Protein AF-A0A7X7Y4V0-F1 (afdb_monomer)

pLDDT: mean 85.27, std 11.59, range [44.06, 98.0]

Structure (mmCIF, N/CA/C/O backbone):
data_AF-A0A7X7Y4V0-F1
#
_entry.id   AF-A0A7X7Y4V0-F1
#
loop_
_atom_site.group_PDB
_atom_site.id
_atom_site.type_symbol
_atom_site.label_atom_id
_atom_site.label_alt_id
_atom_site.label_comp_id
_atom_site.label_asym_id
_atom_site.label_entity_id
_atom_site.label_seq_id
_atom_site.pdbx_PDB_ins_code
_atom_site.Cartn_x
_atom_site.Cartn_y
_atom_site.Cartn_z
_atom_site.occupancy
_atom_site.B_iso_or_equiv
_atom_site.auth_seq_id
_atom_site.auth_comp_id
_atom_site.auth_asym_id
_atom_site.auth_atom_id
_atom_site.pdbx_PDB_model_num
ATOM 1 N N . ARG A 1 1 ? -29.455 -9.558 28.728 1.00 78.88 1 ARG A N 1
ATOM 2 C CA . ARG A 1 1 ? -29.149 -10.462 27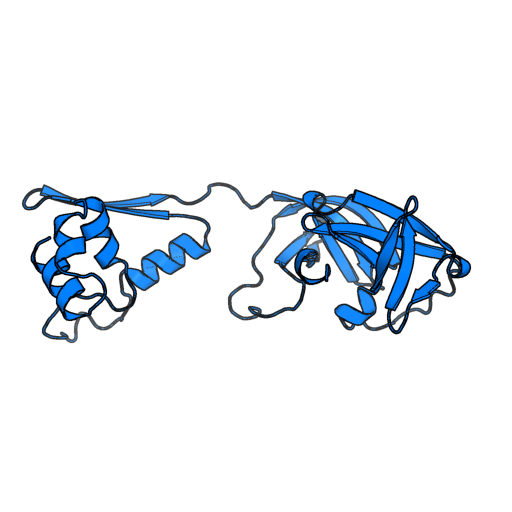.590 1.00 78.88 1 ARG A CA 1
ATOM 3 C C . ARG A 1 1 ? -30.398 -10.874 26.821 1.00 78.88 1 ARG A C 1
ATOM 5 O O . ARG A 1 1 ? -30.446 -10.611 25.631 1.00 78.88 1 ARG A O 1
ATOM 12 N N . GLU A 1 2 ? -31.443 -11.384 27.476 1.00 82.81 2 GLU A N 1
ATOM 13 C CA . GLU A 1 2 ? -32.705 -11.760 26.801 1.00 82.81 2 GLU A CA 1
ATOM 14 C C . GLU A 1 2 ? -33.318 -10.644 25.939 1.00 82.81 2 GLU A C 1
ATOM 16 O O . GLU A 1 2 ? -33.687 -10.870 24.792 1.00 82.81 2 GLU A O 1
ATOM 21 N N . LYS A 1 3 ? -33.315 -9.394 26.424 1.00 83.81 3 L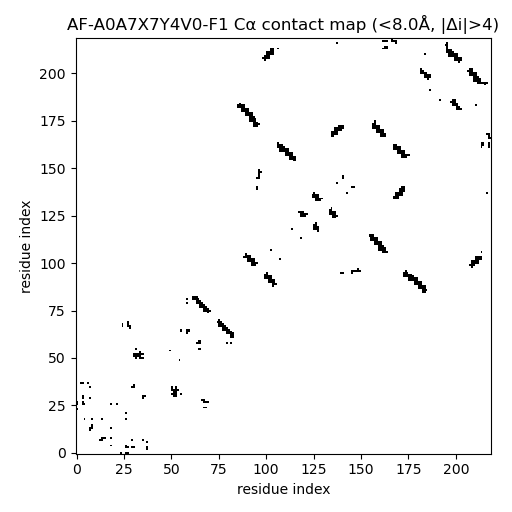YS A N 1
ATOM 22 C CA . LYS A 1 3 ? -33.747 -8.240 25.612 1.00 83.81 3 LYS A CA 1
ATOM 23 C C . LYS A 1 3 ? -32.928 -8.047 24.327 1.00 83.81 3 LYS A C 1
ATOM 25 O O . LYS A 1 3 ? -33.487 -7.644 23.317 1.00 83.81 3 LYS A O 1
ATOM 30 N N . VAL A 1 4 ? -31.622 -8.318 24.365 1.00 84.75 4 VAL A N 1
ATOM 31 C CA . VAL A 1 4 ? -30.721 -8.190 23.206 1.00 84.75 4 VAL A CA 1
ATOM 32 C C . VAL A 1 4 ? -31.001 -9.313 22.209 1.00 84.75 4 VAL A C 1
ATOM 34 O O . VAL A 1 4 ? -31.206 -9.024 21.035 1.00 84.75 4 VAL A O 1
ATOM 37 N N . LYS A 1 5 ? -31.120 -10.563 22.682 1.00 84.62 5 LYS A N 1
ATOM 38 C CA . LYS A 1 5 ? -31.505 -11.714 21.848 1.00 84.62 5 LYS A CA 1
ATOM 39 C C . LYS A 1 5 ? -32.823 -11.471 21.120 1.00 84.62 5 LYS A C 1
ATOM 41 O O . LYS A 1 5 ? -32.869 -11.525 19.896 1.00 84.62 5 LYS A O 1
ATOM 46 N N . ASN A 1 6 ? -33.873 -11.127 21.866 1.00 85.62 6 ASN A N 1
ATOM 47 C CA . ASN A 1 6 ? -35.202 -10.910 21.299 1.00 85.62 6 ASN A CA 1
ATOM 48 C C . ASN A 1 6 ? -35.195 -9.778 20.269 1.00 85.62 6 ASN A C 1
ATOM 50 O O . ASN A 1 6 ? -35.805 -9.908 19.211 1.00 85.62 6 ASN A O 1
ATOM 54 N N . LYS A 1 7 ? -34.450 -8.696 20.533 1.00 84.00 7 LYS A N 1
ATOM 55 C CA . LYS A 1 7 ? -34.341 -7.579 19.591 1.00 84.00 7 LYS A CA 1
ATOM 56 C C . LYS A 1 7 ? -33.545 -7.933 18.334 1.00 84.00 7 LYS A C 1
ATOM 58 O O . LYS A 1 7 ? -33.878 -7.446 17.257 1.00 84.00 7 LYS A O 1
ATOM 63 N N . ALA A 1 8 ? -32.520 -8.774 18.456 1.00 84.81 8 ALA A N 1
ATOM 64 C CA . ALA A 1 8 ? -31.745 -9.266 17.321 1.00 84.81 8 ALA A CA 1
ATOM 65 C C . ALA A 1 8 ? -32.579 -10.185 16.413 1.00 84.81 8 ALA A C 1
ATOM 67 O O . ALA A 1 8 ? -32.514 -10.040 15.193 1.00 84.81 8 ALA A O 1
ATOM 68 N N . ILE A 1 9 ? -33.418 -11.047 17.001 1.00 86.69 9 ILE A N 1
ATOM 69 C CA . ILE A 1 9 ? -34.373 -11.894 16.268 1.00 86.69 9 ILE A CA 1
ATOM 70 C C . ILE A 1 9 ? -35.441 -11.039 15.574 1.00 86.69 9 ILE A C 1
ATOM 72 O O . ILE A 1 9 ? -35.681 -11.207 14.383 1.00 86.69 9 ILE A O 1
ATOM 76 N N . GLU A 1 10 ? -36.051 -10.081 16.285 1.00 84.94 10 GLU A N 1
ATOM 77 C CA . GLU A 1 10 ? -37.070 -9.169 15.728 1.00 84.94 10 GLU A CA 1
ATOM 78 C C . GLU A 1 10 ? -36.546 -8.398 14.506 1.00 84.94 10 GLU A C 1
ATOM 80 O O . GLU A 1 10 ? -37.281 -8.144 13.555 1.00 84.94 10 GLU A O 1
ATOM 85 N N . ARG A 1 11 ? -35.257 -8.044 14.520 1.00 79.88 11 ARG A N 1
ATOM 86 C CA . ARG A 1 11 ? -34.585 -7.328 13.430 1.00 79.88 11 ARG A CA 1
ATOM 87 C C . ARG A 1 11 ? -33.993 -8.234 12.349 1.00 79.88 11 ARG A C 1
ATOM 89 O O . ARG A 1 11 ? -33.391 -7.711 11.416 1.00 79.88 11 ARG A O 1
ATOM 96 N N . GLY A 1 12 ? -34.144 -9.553 12.462 1.00 82.94 12 GLY A N 1
ATOM 97 C CA . GLY A 1 12 ? -33.624 -10.518 11.491 1.00 82.94 12 GLY A CA 1
ATOM 98 C C . GLY A 1 12 ? -32.096 -10.599 11.431 1.00 82.94 12 GLY A C 1
ATOM 99 O O . GLY A 1 12 ? -31.559 -11.036 10.420 1.00 82.94 12 GLY A O 1
ATOM 100 N N . LEU A 1 13 ? -31.392 -10.164 12.483 1.00 83.19 13 LEU A N 1
ATOM 101 C CA . LEU A 1 13 ? -29.928 -10.259 12.565 1.00 83.19 13 LEU A CA 1
ATOM 102 C C . LEU A 1 13 ? -29.461 -11.684 12.874 1.00 83.19 13 LEU A C 1
ATOM 104 O O . LEU A 1 13 ? -28.365 -12.064 12.477 1.00 83.19 13 LEU A O 1
ATOM 108 N N . ILE A 1 14 ? -30.288 -12.441 13.596 1.00 86.44 14 ILE A N 1
ATOM 109 C CA . ILE A 1 14 ? -30.072 -13.845 13.950 1.00 86.44 14 ILE A CA 1
ATOM 110 C C . ILE A 1 14 ? -31.412 -14.583 13.916 1.00 86.44 14 ILE A C 1
ATOM 112 O O . ILE A 1 14 ? -32.470 -13.993 14.152 1.00 86.44 14 ILE A O 1
ATOM 116 N N . THR A 1 15 ? -31.374 -15.884 13.666 1.00 89.38 15 THR A N 1
ATOM 117 C CA . THR A 1 15 ? -32.530 -16.776 13.790 1.00 89.38 15 THR A CA 1
ATOM 118 C C . THR A 1 15 ? -32.743 -17.215 15.245 1.00 89.38 15 THR A C 1
ATOM 120 O O . THR A 1 15 ? -31.806 -17.192 16.049 1.00 89.38 15 THR A O 1
ATOM 123 N N . PRO A 1 16 ? -33.957 -17.663 15.619 1.00 87.62 16 PRO A N 1
ATOM 124 C CA . PRO A 1 16 ? -34.195 -18.252 16.936 1.00 87.62 16 PRO A CA 1
ATOM 125 C C . PRO A 1 16 ? -33.289 -19.457 17.224 1.00 87.62 16 PRO A C 1
ATOM 127 O O . PRO A 1 16 ? -32.812 -19.595 18.345 1.00 87.62 16 PRO A O 1
ATOM 130 N N . GLN A 1 17 ? -33.006 -20.291 16.212 1.00 88.56 17 GLN A N 1
ATOM 131 C CA . GLN A 1 17 ? -32.103 -21.433 16.371 1.00 88.56 17 GLN A CA 1
ATOM 132 C C . GLN A 1 17 ? -30.659 -20.991 16.651 1.00 88.56 17 GLN A C 1
ATOM 134 O O . GLN A 1 17 ? -29.999 -21.562 17.514 1.00 88.56 17 GLN A O 1
ATOM 139 N N . GLU A 1 18 ? -30.171 -19.957 15.960 1.00 85.75 18 GLU A N 1
ATOM 140 C CA . GLU A 1 18 ? -28.840 -19.391 16.216 1.00 85.75 18 GLU A CA 1
ATOM 141 C C . GLU A 1 18 ? -28.759 -18.773 17.616 1.00 85.75 18 GLU A C 1
ATOM 143 O O . GLU A 1 18 ? -27.790 -19.006 18.333 1.00 85.75 18 GLU A O 1
ATOM 148 N N . ALA A 1 19 ? -29.800 -18.059 18.053 1.00 85.69 19 ALA A N 1
ATOM 149 C CA . ALA A 1 19 ? -29.835 -17.404 19.360 1.00 85.69 19 ALA A CA 1
ATOM 150 C C . ALA A 1 19 ? -29.721 -18.376 20.554 1.00 85.69 19 ALA A C 1
ATOM 152 O O . ALA A 1 19 ? -29.226 -17.983 21.616 1.00 85.69 19 ALA A O 1
ATOM 153 N N . GLU A 1 20 ? -30.176 -19.624 20.397 1.00 87.00 20 GLU A N 1
ATOM 154 C CA . GLU A 1 20 ? -30.037 -20.683 21.409 1.00 87.00 20 GLU A CA 1
ATOM 155 C C . GLU A 1 20 ? -28.620 -21.268 21.471 1.00 87.00 20 GLU A C 1
ATOM 157 O O . GLU A 1 20 ? -28.186 -21.702 22.536 1.00 87.00 20 GLU A O 1
ATOM 162 N N . MET A 1 21 ? -27.887 -21.255 20.353 1.00 89.25 21 MET A N 1
ATOM 163 C CA . MET A 1 21 ? -26.526 -21.799 20.259 1.00 89.25 21 MET A CA 1
ATOM 164 C C . MET A 1 21 ? -25.432 -20.773 20.586 1.00 89.25 21 MET A C 1
ATOM 166 O O . MET A 1 21 ? -24.270 -21.147 20.749 1.00 89.25 21 MET A O 1
ATOM 170 N N . MET A 1 22 ? -25.777 -19.487 20.669 1.00 87.25 22 MET A N 1
ATOM 171 C CA . MET A 1 22 ? -24.820 -18.413 20.930 1.00 87.25 22 MET A CA 1
ATOM 172 C C . MET A 1 22 ? -24.346 -18.380 22.386 1.00 87.25 22 MET A C 1
ATOM 174 O O . MET A 1 22 ? -25.130 -18.493 23.330 1.00 87.25 22 MET A O 1
ATOM 178 N N . SER A 1 23 ? -23.052 -18.126 22.565 1.00 88.81 23 SER A N 1
ATOM 179 C CA . SER A 1 23 ? -22.459 -17.832 23.865 1.00 88.81 23 SER A CA 1
ATOM 180 C C . SER A 1 23 ? -22.851 -16.440 24.364 1.00 88.81 23 SER A C 1
ATOM 182 O O . SER A 1 23 ? -23.208 -15.545 23.593 1.00 88.81 23 SER A O 1
ATOM 184 N N . ASP A 1 24 ? -22.717 -16.225 25.672 1.00 84.62 24 ASP A N 1
ATOM 185 C CA . ASP A 1 24 ? -22.944 -14.923 26.308 1.00 84.62 24 ASP A CA 1
ATOM 186 C C . ASP A 1 24 ? -22.152 -13.784 25.658 1.00 84.62 24 ASP A C 1
ATOM 188 O O . ASP A 1 24 ? -22.660 -12.671 25.522 1.00 84.62 24 ASP A O 1
ATOM 192 N N . GLN A 1 25 ? -20.923 -14.071 25.230 1.00 83.62 25 GLN A N 1
ATOM 193 C CA . GLN A 1 25 ? -20.061 -13.106 24.562 1.00 83.62 25 GLN A CA 1
ATOM 194 C C . GLN A 1 25 ? -20.592 -12.756 23.170 1.00 83.62 25 GLN A C 1
ATOM 196 O O . GLN A 1 25 ? -20.756 -11.581 22.863 1.00 83.62 25 GLN A O 1
ATOM 201 N N . GLN A 1 26 ? -20.991 -13.761 22.386 1.00 85.56 26 GLN A N 1
ATOM 202 C CA . GLN A 1 26 ? -21.598 -13.543 21.070 1.00 85.56 26 GLN A CA 1
ATOM 203 C C . GLN A 1 26 ? -22.897 -12.731 21.169 1.00 85.56 26 GLN A C 1
ATOM 205 O O . GLN A 1 26 ? -23.178 -11.900 20.310 1.00 85.56 26 GLN A O 1
ATOM 210 N N . ILE A 1 27 ? -23.686 -12.931 22.231 1.00 87.00 27 ILE A N 1
ATOM 211 C CA . ILE A 1 27 ? -24.900 -12.142 22.482 1.00 87.00 27 ILE A CA 1
ATOM 212 C C . ILE A 1 27 ? -24.554 -10.686 22.816 1.00 87.00 27 ILE A C 1
ATOM 214 O O . ILE A 1 27 ? -25.260 -9.781 22.376 1.00 87.00 27 ILE A O 1
ATOM 218 N N . ASN A 1 28 ? -23.495 -10.439 23.590 1.00 86.75 28 ASN A N 1
ATOM 219 C CA . ASN A 1 28 ? -23.053 -9.077 23.896 1.00 86.75 28 ASN A CA 1
ATOM 220 C C . ASN A 1 28 ? -22.512 -8.365 22.645 1.00 86.75 28 ASN A C 1
ATOM 222 O O . ASN A 1 28 ? -22.790 -7.181 22.458 1.00 86.75 28 ASN A O 1
ATOM 226 N N . ASP A 1 29 ? -21.818 -9.084 21.760 1.00 85.44 29 ASP A N 1
ATOM 227 C CA . ASP A 1 29 ? -21.264 -8.535 20.517 1.00 85.44 29 ASP A CA 1
ATOM 228 C C . ASP A 1 29 ? -22.354 -8.033 19.555 1.00 85.44 29 ASP A C 1
ATOM 230 O O . ASP A 1 29 ? -22.126 -7.080 18.808 1.00 85.44 29 ASP A O 1
ATOM 234 N N . LEU A 1 30 ? -23.575 -8.585 19.623 1.00 85.75 30 LEU A N 1
ATOM 235 C CA . LEU A 1 30 ? -24.723 -8.091 18.847 1.00 85.75 30 LEU A CA 1
ATOM 236 C C . LEU A 1 30 ? -25.013 -6.610 19.113 1.00 85.75 30 LEU A C 1
ATOM 238 O O . LEU A 1 30 ? -25.459 -5.906 18.208 1.00 85.75 30 LEU A O 1
ATOM 242 N N . ILE A 1 31 ? -24.719 -6.119 20.322 1.00 84.94 31 ILE A N 1
ATOM 243 C CA . ILE A 1 31 ? -24.929 -4.718 20.716 1.00 84.94 31 ILE A CA 1
ATOM 244 C C . ILE A 1 31 ? -24.026 -3.767 19.912 1.00 84.94 31 ILE A C 1
ATOM 246 O O . ILE A 1 31 ? -24.372 -2.603 19.722 1.00 84.94 31 ILE A O 1
ATOM 250 N N . LEU A 1 32 ? -22.894 -4.261 19.404 1.00 82.56 32 LEU A N 1
ATOM 251 C CA . LEU A 1 32 ? -21.966 -3.506 18.562 1.00 82.56 32 LEU A CA 1
ATOM 252 C C . LEU A 1 32 ? -22.364 -3.503 17.073 1.00 82.56 32 LEU A C 1
ATOM 254 O O . LEU A 1 32 ? -21.653 -2.929 16.248 1.00 82.56 32 LEU A O 1
ATOM 258 N N . THR A 1 33 ? -23.457 -4.175 16.702 1.00 80.25 33 THR A N 1
ATOM 259 C CA . THR A 1 33 ? -23.929 -4.240 15.312 1.00 80.25 33 THR A CA 1
ATOM 260 C C . THR A 1 33 ? -24.550 -2.912 14.897 1.00 80.25 33 THR A C 1
ATOM 262 O O . THR A 1 33 ? -25.215 -2.249 15.696 1.00 80.25 33 THR A O 1
ATOM 265 N N . SER A 1 34 ? -24.367 -2.528 13.630 1.00 71.75 34 SER A N 1
ATOM 266 C CA . SER A 1 34 ? -24.847 -1.231 13.163 1.00 71.75 34 SER A CA 1
ATOM 267 C C . SER A 1 34 ? -26.348 -1.042 13.350 1.00 71.75 34 SER A C 1
ATOM 269 O O . SER A 1 34 ? -27.158 -1.928 13.070 1.00 71.75 34 SER A O 1
ATOM 271 N N . GLY A 1 35 ? -26.708 0.126 13.884 1.00 67.69 35 GLY A N 1
ATOM 272 C CA . GLY A 1 35 ? -28.089 0.489 14.173 1.00 67.69 35 GLY A CA 1
ATOM 273 C C . GLY A 1 35 ? -28.749 -0.319 15.295 1.00 67.69 35 GLY A C 1
ATOM 274 O O . GLY A 1 35 ? -29.951 -0.141 15.514 1.00 67.69 35 GLY A O 1
ATOM 275 N N . PHE A 1 36 ? -28.030 -1.195 16.009 1.00 75.62 36 PHE A N 1
ATOM 276 C CA . PHE A 1 36 ? -28.587 -1.979 17.108 1.00 75.62 36 PHE A CA 1
ATOM 277 C C . PHE A 1 36 ? -28.891 -1.094 18.325 1.00 75.62 36 PHE A C 1
ATOM 279 O O . PHE A 1 36 ? -28.041 -0.364 18.829 1.00 75.62 36 PHE A O 1
ATOM 286 N N . SER A 1 37 ? -30.127 -1.158 18.820 1.00 71.12 37 SER A N 1
ATOM 287 C CA . SER A 1 37 ? -30.547 -0.464 20.038 1.00 71.12 37 SER A CA 1
ATOM 288 C C . SER A 1 37 ? -31.711 -1.200 20.689 1.00 71.12 37 SER A C 1
ATOM 290 O O . SER A 1 37 ? -32.620 -1.679 20.009 1.00 71.12 37 SER A O 1
ATOM 292 N N . THR A 1 38 ? -31.689 -1.271 22.018 1.00 68.25 38 THR A N 1
ATOM 293 C CA . THR A 1 38 ? -32.765 -1.841 22.840 1.00 68.25 38 THR A CA 1
ATOM 294 C C . THR A 1 38 ? -33.788 -0.790 23.290 1.00 68.25 38 THR A C 1
ATOM 296 O O . THR A 1 38 ? -34.723 -1.124 24.015 1.00 68.25 38 THR A O 1
ATOM 299 N N . THR A 1 39 ? -33.632 0.471 22.875 1.00 65.75 39 THR A N 1
ATOM 300 C CA . THR A 1 39 ? -34.476 1.590 23.310 1.00 65.75 39 THR A CA 1
ATOM 301 C C . THR A 1 39 ? -35.766 1.683 22.487 1.00 65.75 39 THR A C 1
ATOM 303 O O . THR A 1 39 ? -35.721 1.796 21.266 1.00 65.75 39 THR A O 1
ATOM 306 N N . GLU A 1 40 ? -36.925 1.692 23.157 1.00 57.22 40 GLU A N 1
ATOM 307 C CA . GLU A 1 40 ? -38.252 1.813 22.518 1.00 57.22 40 GLU A CA 1
ATOM 308 C C . GLU A 1 40 ? -38.716 3.268 22.311 1.00 57.22 40 GLU A C 1
ATOM 310 O O . GLU A 1 40 ? -39.511 3.540 21.415 1.00 57.22 40 GLU A O 1
ATOM 315 N N . LYS A 1 41 ? -38.229 4.219 23.122 1.00 53.12 41 LYS A N 1
ATOM 316 C CA . LYS A 1 41 ? -38.563 5.652 23.030 1.00 53.12 41 LYS A CA 1
ATOM 317 C C . LYS A 1 41 ? -37.300 6.502 22.973 1.00 53.12 41 LYS A C 1
ATOM 319 O O . LYS A 1 41 ? -36.482 6.459 23.888 1.00 53.12 41 LYS A O 1
ATOM 324 N N . VAL A 1 42 ? -37.168 7.298 21.919 1.00 54.84 42 VAL A N 1
ATOM 325 C CA . VAL A 1 42 ? -36.091 8.284 21.774 1.00 54.84 42 VAL A CA 1
ATOM 326 C C . VAL A 1 42 ? -36.356 9.428 22.760 1.00 54.84 42 VAL A C 1
ATOM 328 O O . VAL A 1 42 ? -37.448 9.990 22.753 1.00 54.84 42 VAL A O 1
ATOM 331 N N . SER A 1 43 ? -35.403 9.742 23.641 1.00 49.91 43 SER A N 1
ATOM 332 C CA . SER A 1 43 ? -35.484 10.891 24.554 1.00 49.91 43 SER A CA 1
ATOM 333 C C . SER A 1 43 ? -34.498 11.982 24.134 1.00 49.91 43 SER A C 1
ATOM 335 O O . SER A 1 43 ? -33.379 11.679 23.714 1.00 49.91 43 SER A O 1
ATOM 337 N N . ASP A 1 44 ? -34.895 13.248 24.290 1.00 44.06 44 ASP A N 1
ATOM 338 C CA . ASP A 1 44 ? -34.162 14.429 23.796 1.00 44.06 44 ASP A CA 1
ATOM 339 C C . ASP A 1 44 ? -32.752 14.610 24.398 1.00 44.06 44 ASP A C 1
ATOM 341 O O . ASP A 1 44 ? -31.936 15.359 23.868 1.00 44.06 44 ASP A O 1
ATOM 345 N N . VAL A 1 45 ? -32.414 13.885 25.472 1.00 48.84 45 VAL A N 1
ATOM 346 C CA . VAL A 1 45 ? -31.087 13.923 26.124 1.00 48.84 45 VAL A CA 1
ATOM 347 C C . VAL A 1 45 ? -30.157 12.790 25.637 1.00 48.84 45 VAL A C 1
ATOM 349 O O . VAL A 1 45 ? -28.955 12.824 25.886 1.00 48.84 45 VAL A O 1
ATOM 352 N N . SER A 1 46 ? -30.667 11.828 24.855 1.00 49.25 46 SER A N 1
ATOM 353 C CA . SER A 1 46 ? -29.864 10.779 24.185 1.00 49.25 46 SER A CA 1
ATOM 354 C C . SER A 1 46 ? -29.351 11.201 22.791 1.00 49.25 46 SER A C 1
ATOM 356 O O . SER A 1 46 ? -28.756 10.408 22.059 1.00 49.25 46 SER A O 1
ATOM 358 N N . GLY A 1 47 ? -29.586 12.459 22.400 1.00 48.09 47 GLY A N 1
ATOM 359 C CA . GLY A 1 47 ? -29.529 12.972 21.027 1.00 48.09 47 GLY A CA 1
ATOM 360 C C . GLY A 1 47 ? -28.162 13.391 20.477 1.00 48.09 47 GLY A C 1
ATOM 361 O O . GLY A 1 47 ? -28.068 14.446 19.858 1.00 48.09 47 GLY A O 1
ATOM 362 N N . ARG A 1 48 ? -27.100 12.591 20.647 1.00 57.16 48 ARG A N 1
ATOM 363 C CA . ARG A 1 48 ? -25.878 12.750 19.817 1.00 57.16 48 ARG A CA 1
ATOM 364 C C . ARG A 1 48 ? -25.649 11.631 18.803 1.00 57.16 48 ARG A C 1
ATOM 366 O O . ARG A 1 48 ? -24.781 11.773 17.953 1.00 57.16 48 ARG A O 1
ATOM 373 N N . GLY A 1 49 ? -26.438 10.555 18.859 1.00 53.19 49 GLY A N 1
ATOM 374 C CA . GLY A 1 49 ? -26.470 9.541 17.799 1.00 53.19 49 GLY A CA 1
ATOM 375 C C . GLY A 1 49 ? -25.199 8.700 17.643 1.00 53.19 49 GLY A C 1
ATOM 376 O O . GLY A 1 49 ? -25.050 8.037 16.624 1.00 53.19 49 GLY A O 1
ATOM 377 N N . VAL A 1 50 ? -24.285 8.701 18.619 1.00 60.12 50 VAL A N 1
ATOM 378 C CA . VAL A 1 50 ? -23.088 7.849 18.563 1.00 60.12 50 VAL A CA 1
ATOM 379 C C . VAL A 1 50 ? -23.446 6.490 19.158 1.00 60.12 50 VAL A C 1
ATOM 381 O O . VAL A 1 50 ? -23.402 6.301 20.373 1.00 60.12 50 VAL A O 1
ATOM 384 N N . GLY A 1 51 ? -23.892 5.572 18.303 1.00 73.31 51 GLY A N 1
ATOM 385 C CA . GLY A 1 51 ? -24.127 4.185 18.688 1.00 73.31 51 GLY A CA 1
ATOM 386 C C . GLY A 1 51 ? -22.819 3.460 19.013 1.00 73.31 51 GLY A C 1
ATOM 387 O O . GLY A 1 51 ? -21.721 3.901 18.660 1.00 73.31 51 GLY A O 1
ATOM 388 N N . LEU A 1 52 ? -22.932 2.332 19.716 1.00 82.00 52 LEU A N 1
ATOM 389 C CA . LEU A 1 52 ? -21.780 1.476 20.015 1.00 82.00 52 LEU A CA 1
ATOM 390 C C . LEU A 1 52 ? -21.158 0.869 18.745 1.00 82.00 52 LEU A C 1
ATOM 392 O O . LEU A 1 52 ? -19.988 0.493 18.756 1.00 82.00 52 LEU A O 1
ATOM 396 N N . ASP A 1 53 ? -21.901 0.854 17.640 1.00 77.25 53 ASP A N 1
ATOM 397 C CA . ASP A 1 53 ? -21.404 0.537 16.304 1.00 77.25 53 ASP A CA 1
ATOM 398 C C . ASP A 1 53 ? -20.383 1.564 15.796 1.00 77.25 53 ASP A C 1
ATOM 400 O O . ASP A 1 53 ? -19.338 1.186 15.273 1.00 77.25 53 ASP A O 1
ATOM 404 N N . VAL A 1 54 ? -20.620 2.861 16.016 1.00 80.69 54 VAL A N 1
ATOM 405 C CA . VAL A 1 54 ? -19.658 3.922 15.669 1.00 80.69 54 VAL A CA 1
ATOM 406 C C . VAL A 1 54 ? -18.376 3.782 16.493 1.00 80.69 54 VAL A C 1
ATOM 408 O O . VAL A 1 54 ? -17.275 3.940 15.961 1.00 80.69 54 VAL A O 1
ATOM 411 N N . VAL A 1 55 ? -18.504 3.446 17.781 1.00 84.19 55 VAL A N 1
ATOM 412 C CA . VAL A 1 55 ? -17.355 3.192 18.666 1.00 84.19 55 VAL A CA 1
ATOM 413 C C . VAL A 1 55 ? -16.543 1.998 18.164 1.00 84.19 55 VAL A C 1
ATOM 415 O O . VAL A 1 55 ? -15.330 2.123 18.000 1.00 84.19 55 VAL A O 1
ATOM 418 N N . LYS A 1 56 ? -17.203 0.873 17.853 1.00 83.44 56 LYS A N 1
ATOM 419 C CA . LYS A 1 56 ? -16.553 -0.316 17.288 1.00 83.44 56 LYS A CA 1
ATOM 420 C C . LYS A 1 56 ? -15.816 0.012 15.989 1.00 83.44 56 LYS A C 1
ATOM 422 O O . LYS A 1 56 ? -14.619 -0.241 15.908 1.00 83.44 56 LYS A O 1
ATOM 427 N N . ASN A 1 57 ? -16.489 0.650 15.030 1.00 78.06 57 ASN A N 1
ATOM 428 C CA . ASN A 1 57 ? -15.893 1.006 13.739 1.00 78.06 57 ASN A CA 1
ATOM 429 C C . ASN A 1 57 ? -14.663 1.912 13.901 1.00 78.06 57 ASN A C 1
ATOM 431 O O . ASN A 1 57 ? -13.671 1.755 13.193 1.00 78.06 57 ASN A O 1
ATOM 435 N N . THR A 1 58 ? -14.703 2.849 14.855 1.00 78.19 58 THR A N 1
ATOM 436 C CA . THR A 1 58 ? -13.568 3.738 15.139 1.00 78.19 58 THR A CA 1
ATOM 437 C C . THR A 1 58 ? -12.371 2.945 15.664 1.00 78.19 58 THR A C 1
ATOM 439 O O . THR A 1 58 ? -11.252 3.145 15.202 1.00 78.19 58 THR A O 1
ATOM 442 N N . ILE A 1 59 ? -12.592 2.008 16.585 1.00 83.50 59 ILE A N 1
ATOM 443 C CA . ILE A 1 59 ? -11.530 1.170 17.159 1.00 83.50 59 ILE A CA 1
ATOM 444 C C . ILE A 1 59 ? -10.946 0.224 16.099 1.00 83.50 59 ILE A C 1
ATOM 446 O O . ILE A 1 59 ? -9.726 0.119 15.982 1.00 83.50 59 ILE A O 1
ATOM 450 N N . GLU A 1 60 ? -11.797 -0.400 15.283 1.00 80.62 60 GLU A N 1
ATOM 451 C CA . GLU A 1 60 ? -11.374 -1.282 14.188 1.00 80.62 60 GLU A CA 1
ATOM 452 C C . GLU A 1 60 ? -10.588 -0.524 13.106 1.00 80.62 60 GLU A C 1
ATOM 454 O O . GLU A 1 60 ? -9.586 -1.033 12.608 1.00 80.62 60 GLU A O 1
ATOM 459 N N . SER A 1 61 ? -10.951 0.730 12.797 1.00 73.44 61 SER A N 1
ATOM 460 C CA . SER A 1 61 ? -10.192 1.569 11.849 1.00 73.44 61 SER A CA 1
ATOM 461 C C . SER A 1 61 ? -8.767 1.894 12.313 1.00 73.44 61 SER A C 1
ATOM 463 O O . SER A 1 61 ? -7.898 2.187 11.494 1.00 73.44 61 SER A O 1
ATOM 465 N N . LEU A 1 62 ? -8.517 1.818 13.623 1.00 72.44 62 LEU A N 1
ATOM 466 C CA . LEU A 1 62 ? -7.197 1.991 14.230 1.00 72.44 62 LEU A CA 1
ATOM 467 C C . LEU A 1 62 ? -6.433 0.658 14.338 1.00 72.44 62 LEU A C 1
ATOM 469 O O . LEU A 1 62 ? -5.402 0.595 15.005 1.00 72.44 62 LEU A O 1
ATOM 473 N N . GLY A 1 63 ? -6.936 -0.412 13.710 1.00 71.94 63 GLY A N 1
ATOM 474 C CA . GLY A 1 63 ? -6.364 -1.756 13.786 1.00 71.94 63 GLY A CA 1
ATOM 475 C C . GLY A 1 63 ? -6.545 -2.421 15.151 1.00 71.94 63 GLY A C 1
ATOM 476 O O . GLY A 1 63 ? -5.834 -3.373 15.464 1.00 71.94 63 GLY A O 1
ATOM 477 N N . GLY A 1 64 ? -7.445 -1.897 15.986 1.00 83.19 64 GLY A N 1
ATOM 478 C CA . GLY A 1 64 ? -7.749 -2.442 17.301 1.00 83.19 64 GLY A CA 1
ATOM 479 C C . GLY A 1 64 ? -9.007 -3.295 17.339 1.00 83.19 64 GLY A C 1
ATOM 480 O O . GLY A 1 64 ? -9.684 -3.508 16.338 1.00 83.19 64 GLY A O 1
ATOM 481 N N . ASN A 1 65 ? -9.344 -3.751 18.539 1.00 88.31 65 ASN A N 1
ATOM 482 C CA . ASN A 1 65 ? -10.541 -4.529 18.821 1.00 88.31 65 ASN A CA 1
ATOM 483 C C . ASN A 1 65 ? -11.207 -4.068 20.125 1.00 88.31 65 ASN A C 1
ATOM 485 O O . ASN A 1 65 ? -10.560 -3.530 21.025 1.00 88.31 65 ASN A O 1
ATOM 489 N N . ILE A 1 66 ? -12.514 -4.303 20.227 1.00 89.25 66 ILE A N 1
ATOM 490 C CA . ILE A 1 66 ? -13.326 -4.051 21.421 1.00 89.25 66 ILE A CA 1
ATOM 491 C C . ILE A 1 66 ? -14.045 -5.339 21.831 1.00 89.25 66 ILE A C 1
ATOM 493 O O . ILE A 1 66 ? -14.518 -6.076 20.969 1.00 89.25 66 ILE A O 1
ATOM 497 N N . SER A 1 67 ? -14.138 -5.613 23.130 1.00 89.88 67 SER A N 1
ATOM 498 C CA . SER A 1 67 ? -14.946 -6.703 23.685 1.00 89.88 67 SER A CA 1
ATOM 499 C C . SER A 1 67 ? -15.789 -6.231 24.869 1.00 89.88 67 SER A C 1
ATOM 501 O O . SER A 1 67 ? -15.459 -5.244 25.536 1.00 89.88 67 SER A O 1
ATOM 503 N N . ILE A 1 68 ? -16.908 -6.923 25.107 1.00 90.50 68 ILE A N 1
ATOM 504 C CA . ILE A 1 68 ? -17.866 -6.589 26.164 1.00 90.50 68 ILE A CA 1
ATOM 505 C C . ILE A 1 68 ? -18.118 -7.806 27.050 1.00 90.50 68 ILE A C 1
ATOM 507 O 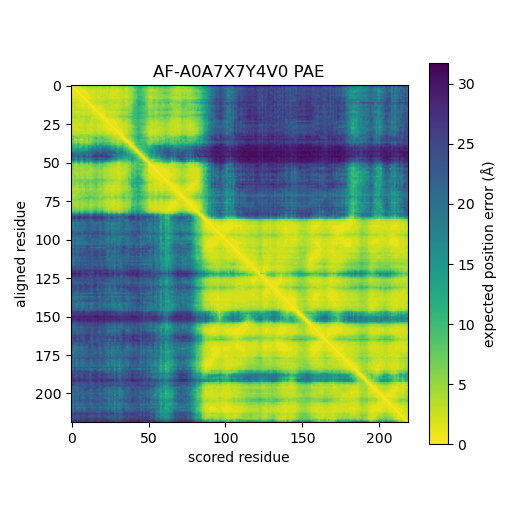O . ILE A 1 68 ? -18.636 -8.834 26.608 1.00 90.50 68 ILE A O 1
ATOM 511 N N . GLU A 1 69 ? -17.863 -7.634 28.340 1.00 89.00 69 GLU A N 1
ATOM 512 C CA . GLU A 1 69 ? -18.273 -8.565 29.384 1.00 89.00 69 GLU A CA 1
ATOM 513 C C . GLU A 1 69 ? -19.344 -7.898 30.246 1.00 89.00 69 GLU A C 1
ATOM 515 O O . GLU A 1 69 ? -19.192 -6.765 30.691 1.00 89.00 69 GLU A O 1
ATOM 520 N N . SER A 1 70 ? -20.468 -8.572 30.465 1.00 87.69 70 SER A N 1
ATOM 521 C CA . SER A 1 70 ? -21.592 -8.006 31.215 1.00 87.69 70 SER A CA 1
ATOM 522 C C . SER A 1 70 ? -22.285 -9.098 32.000 1.00 87.69 70 SER A C 1
ATOM 524 O O . SER A 1 70 ? -22.666 -10.109 31.413 1.00 87.69 70 SER A O 1
ATOM 526 N N . GLU A 1 71 ? -22.463 -8.900 33.303 1.00 85.69 71 GLU A N 1
ATOM 527 C CA . GLU A 1 71 ? -23.187 -9.817 34.180 1.00 85.69 71 GLU A CA 1
ATOM 528 C C . GLU A 1 71 ? -24.235 -9.035 34.981 1.00 85.69 71 GLU A C 1
ATOM 530 O O . GLU A 1 71 ? -23.965 -7.975 35.558 1.00 85.69 71 GLU A O 1
ATOM 535 N N . GLU A 1 72 ? -25.468 -9.544 34.987 1.00 84.12 72 GLU A N 1
ATOM 536 C CA . GLU A 1 72 ? -26.590 -8.885 35.649 1.00 84.12 72 GLU A CA 1
ATOM 537 C C . GLU A 1 72 ? -26.325 -8.736 37.153 1.00 84.12 72 GLU A C 1
ATOM 539 O O . GLU A 1 72 ? -25.865 -9.657 37.823 1.00 84.12 72 GLU A O 1
ATOM 544 N N . GLY A 1 73 ? -26.562 -7.535 37.682 1.00 90.88 73 GLY A N 1
ATOM 545 C CA . GLY A 1 73 ? -26.259 -7.207 39.076 1.00 90.88 73 GLY A CA 1
ATOM 546 C C . GLY A 1 73 ? -24.771 -6.997 39.395 1.00 90.88 73 GLY A C 1
ATOM 547 O O . GLY A 1 73 ? -24.472 -6.558 40.503 1.00 90.88 73 GLY A O 1
ATOM 548 N N . ARG A 1 74 ? -23.844 -7.245 38.455 1.00 90.88 74 ARG A N 1
ATOM 549 C CA . ARG A 1 74 ? -22.394 -7.010 38.640 1.00 90.88 74 ARG A CA 1
ATOM 550 C C . ARG A 1 74 ? -21.812 -5.908 37.757 1.00 90.88 74 ARG A C 1
ATOM 552 O O . ARG A 1 74 ? -20.714 -5.433 38.028 1.00 90.88 74 ARG A O 1
ATOM 559 N N . GLY A 1 75 ? -22.556 -5.460 36.749 1.00 91.56 75 GLY A N 1
ATOM 560 C CA . GLY A 1 75 ? -22.159 -4.360 35.871 1.00 91.56 75 GLY A CA 1
ATOM 561 C C . GLY A 1 75 ? -21.656 -4.841 34.513 1.00 91.56 75 GLY A C 1
ATOM 562 O O . GLY A 1 75 ? -21.989 -5.935 34.061 1.00 91.56 75 GLY A O 1
ATOM 563 N N . SER A 1 76 ? -20.932 -3.976 33.804 1.00 89.81 76 SER A N 1
ATOM 564 C CA . SER A 1 76 ? -20.387 -4.266 32.471 1.00 89.81 76 SER A CA 1
ATOM 565 C C . SER A 1 76 ? -18.986 -3.681 32.322 1.00 89.81 76 SER A C 1
ATOM 567 O O . SER A 1 76 ? -18.742 -2.555 32.753 1.00 89.81 76 SER A O 1
ATOM 569 N N . THR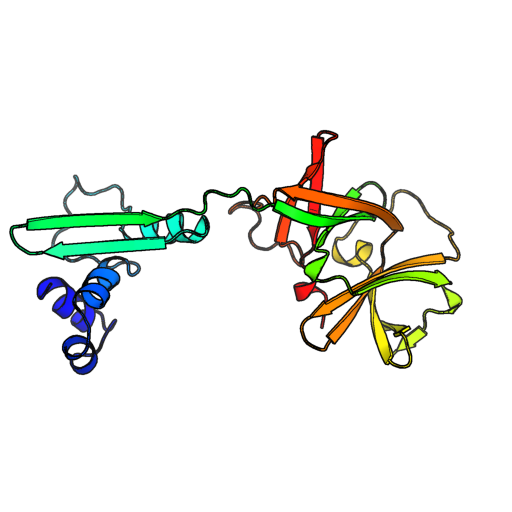 A 1 77 ? -18.104 -4.433 31.674 1.00 92.69 77 THR A N 1
ATOM 570 C CA . THR A 1 77 ? -16.726 -4.069 31.352 1.00 92.69 77 THR A CA 1
ATOM 571 C C . THR A 1 77 ? -16.575 -4.015 29.837 1.00 92.69 77 THR A C 1
ATOM 573 O O . THR A 1 77 ? -16.906 -4.970 29.136 1.00 92.69 77 THR A O 1
ATOM 576 N N . PHE A 1 78 ? -16.057 -2.892 29.342 1.00 92.19 78 PHE A N 1
ATOM 577 C CA . PHE A 1 78 ? -15.686 -2.707 27.943 1.00 92.19 78 PHE A CA 1
ATOM 578 C C . PHE A 1 78 ? -14.162 -2.709 27.856 1.00 92.19 78 PHE A C 1
ATOM 580 O O . PHE A 1 78 ? -13.512 -1.856 28.460 1.00 92.19 78 PHE A O 1
ATOM 587 N N . SER A 1 79 ? -13.604 -3.653 27.107 1.00 92.06 79 SER A N 1
ATOM 588 C CA . SER A 1 79 ? -12.160 -3.796 26.925 1.00 92.06 79 SER A CA 1
ATOM 589 C C . SER A 1 79 ? -11.789 -3.362 25.516 1.00 92.06 79 SER A C 1
ATOM 591 O O . SER A 1 79 ? -12.302 -3.908 24.544 1.00 92.06 79 SER A O 1
ATOM 593 N N . ILE A 1 80 ? -10.908 -2.369 25.408 1.00 91.38 80 ILE A N 1
ATOM 594 C CA . ILE A 1 80 ? -10.430 -1.827 24.133 1.00 91.38 80 ILE A CA 1
ATOM 595 C C . ILE A 1 80 ? -8.943 -2.130 24.027 1.00 91.38 80 ILE A C 1
ATOM 597 O O . ILE A 1 80 ? -8.166 -1.773 24.913 1.00 91.38 80 ILE A O 1
ATOM 601 N N . GLN A 1 81 ? -8.550 -2.763 22.931 1.00 86.06 81 GLN A N 1
ATOM 602 C CA . GLN A 1 81 ? -7.168 -3.084 22.628 1.00 86.06 81 GLN A CA 1
ATOM 603 C C . GLN A 1 81 ? -6.786 -2.390 21.324 1.00 86.06 81 GLN A C 1
ATOM 605 O O . GLN A 1 81 ? -7.421 -2.588 20.294 1.00 86.06 81 GLN A O 1
ATOM 610 N N . LEU A 1 82 ? -5.760 -1.546 21.385 1.00 83.25 82 LEU A N 1
ATOM 611 C CA . LEU A 1 82 ? -5.219 -0.829 20.234 1.00 83.25 82 LEU A CA 1
ATOM 612 C C . LEU A 1 82 ? -3.767 -1.273 20.012 1.00 83.25 82 LEU A C 1
ATOM 614 O O . LEU A 1 82 ? -3.046 -1.475 20.998 1.00 83.25 82 LEU A O 1
ATOM 618 N N . PRO A 1 83 ? -3.307 -1.411 18.757 1.00 70.06 83 PRO A N 1
ATOM 619 C CA . PRO A 1 83 ? -1.897 -1.620 18.466 1.00 70.06 83 PRO A CA 1
ATOM 620 C C . PRO A 1 83 ? -1.066 -0.463 19.029 1.00 70.06 83 PRO A C 1
ATOM 622 O O . PRO A 1 83 ? -1.326 0.702 18.740 1.00 70.06 83 PRO A O 1
ATOM 625 N N . LEU A 1 84 ? -0.044 -0.779 19.826 1.00 59.91 84 LEU A N 1
ATOM 626 C CA . LEU A 1 84 ? 0.884 0.222 20.369 1.00 59.91 84 LEU A CA 1
ATOM 627 C C . LEU A 1 84 ? 1.799 0.813 19.278 1.00 59.91 84 LEU A C 1
ATOM 629 O O . LEU A 1 84 ? 2.409 1.864 19.460 1.00 59.91 84 LEU A O 1
ATOM 633 N N . THR A 1 85 ? 1.931 0.120 18.149 1.00 54.19 85 THR A N 1
ATOM 634 C CA . THR A 1 85 ? 2.928 0.407 17.124 1.00 54.19 85 THR A CA 1
ATOM 635 C C . THR A 1 85 ? 2.412 1.401 16.091 1.00 54.19 85 THR A C 1
ATOM 637 O O . THR A 1 85 ? 1.408 1.154 15.424 1.00 54.19 85 THR A O 1
ATOM 640 N N . LEU A 1 86 ? 3.181 2.467 15.858 1.00 60.59 86 LEU A N 1
ATOM 641 C CA . LEU A 1 86 ? 3.224 3.103 14.542 1.00 60.59 86 LEU A CA 1
ATOM 642 C C . LEU A 1 86 ? 3.522 2.002 13.514 1.00 60.59 86 LEU A C 1
ATOM 644 O O . LEU A 1 86 ? 4.422 1.193 13.739 1.00 60.59 86 LEU A O 1
ATOM 648 N N . SER A 1 87 ? 2.750 1.930 12.429 1.00 72.19 87 SER A N 1
ATOM 649 C CA . SER A 1 87 ? 2.930 0.895 11.404 1.00 72.19 87 SER A CA 1
ATOM 650 C C . SER A 1 87 ? 4.216 1.169 10.621 1.00 72.19 87 SER A C 1
ATOM 652 O O . SER A 1 87 ? 4.188 1.831 9.587 1.00 72.19 87 SER A O 1
ATOM 654 N N . ILE A 1 88 ? 5.355 0.729 11.160 1.00 87.00 88 ILE A N 1
ATOM 655 C CA . ILE A 1 88 ? 6.651 0.808 10.486 1.00 87.00 88 ILE A CA 1
ATOM 656 C C . ILE A 1 88 ? 6.692 -0.293 9.435 1.00 87.00 88 ILE A C 1
ATOM 658 O O . ILE A 1 88 ? 6.501 -1.468 9.746 1.00 87.00 88 ILE A O 1
ATOM 662 N N . ILE A 1 89 ? 6.943 0.095 8.192 1.00 90.12 89 ILE A N 1
ATOM 663 C CA . ILE A 1 89 ? 7.110 -0.825 7.073 1.00 90.12 89 ILE A CA 1
ATOM 664 C C . ILE A 1 89 ? 8.429 -0.532 6.363 1.00 90.12 89 ILE A C 1
ATOM 666 O O . ILE A 1 89 ? 8.855 0.620 6.265 1.00 90.12 89 ILE A O 1
ATOM 670 N N . SER A 1 90 ? 9.082 -1.574 5.854 1.00 94.44 90 SER A N 1
ATOM 671 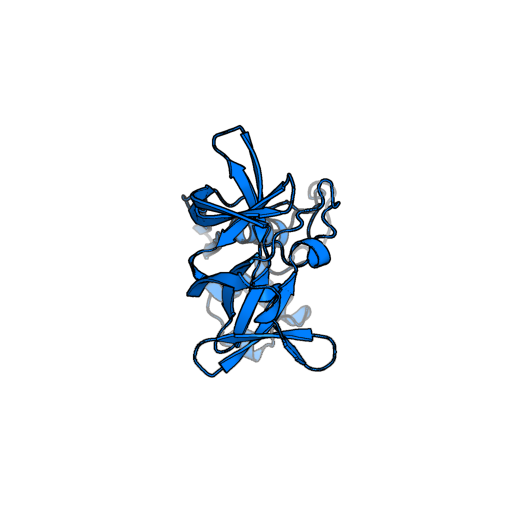C CA . SER A 1 90 ? 10.264 -1.421 5.007 1.00 94.44 90 SER A CA 1
ATOM 672 C C . SER A 1 90 ? 9.835 -1.251 3.550 1.00 94.44 90 SER A C 1
ATOM 674 O O . SER A 1 90 ? 9.104 -2.083 3.001 1.00 94.44 90 SER A O 1
ATOM 676 N N . VAL A 1 91 ? 10.297 -0.177 2.916 1.00 96.62 91 VAL A N 1
ATOM 677 C CA . VAL A 1 91 ? 9.944 0.191 1.539 1.00 96.62 91 VAL A CA 1
ATOM 678 C C . VAL A 1 91 ? 11.196 0.406 0.697 1.00 96.62 91 VAL A C 1
ATOM 680 O O . VAL A 1 91 ? 12.257 0.750 1.221 1.00 96.62 91 VAL A O 1
ATOM 683 N N . LEU A 1 92 ? 11.060 0.220 -0.612 1.00 98.00 92 LEU A N 1
ATOM 684 C CA . LEU A 1 92 ? 11.967 0.775 -1.607 1.00 98.00 92 LEU A CA 1
ATOM 685 C C . LEU A 1 92 ? 11.415 2.135 -2.038 1.00 98.00 92 LEU A C 1
ATOM 687 O O . LEU A 1 92 ? 10.296 2.209 -2.548 1.00 98.00 92 LEU A O 1
ATOM 691 N N . LEU A 1 93 ? 12.192 3.193 -1.830 1.00 97.62 93 LEU A N 1
ATOM 692 C CA . LEU A 1 93 ? 11.898 4.516 -2.362 1.00 97.62 93 LEU A CA 1
ATOM 693 C C . LEU A 1 93 ? 12.339 4.595 -3.822 1.00 97.62 93 LEU A C 1
ATOM 695 O O . LEU A 1 93 ? 13.464 4.220 -4.166 1.00 97.62 93 LEU A O 1
ATOM 699 N N . VAL A 1 94 ? 11.437 5.090 -4.658 1.00 97.31 94 VAL A N 1
ATOM 700 C CA . VAL A 1 94 ? 11.615 5.265 -6.099 1.00 97.31 94 VAL A CA 1
ATOM 701 C C . VAL A 1 94 ? 11.183 6.668 -6.499 1.00 97.31 94 VAL A C 1
ATOM 703 O O . VAL A 1 94 ? 10.327 7.267 -5.842 1.00 97.31 94 VAL A O 1
ATOM 706 N N . GLU A 1 95 ? 11.762 7.180 -7.577 1.00 95.31 95 GLU A N 1
ATOM 707 C CA . GLU A 1 95 ? 11.357 8.460 -8.157 1.00 95.31 95 GLU A CA 1
ATOM 708 C C . GLU A 1 95 ? 10.517 8.238 -9.404 1.00 95.31 95 GLU A C 1
ATOM 710 O O . GLU A 1 95 ? 10.813 7.373 -10.235 1.00 95.31 95 GLU A O 1
ATOM 715 N N . LEU A 1 96 ? 9.479 9.060 -9.516 1.00 94.31 96 LEU A N 1
ATOM 716 C CA . LEU A 1 96 ? 8.722 9.306 -10.731 1.00 94.31 96 LEU A CA 1
ATOM 717 C C . LEU A 1 96 ? 8.837 10.808 -10.994 1.00 94.31 96 LEU A C 1
ATOM 719 O O . LEU A 1 96 ? 8.214 11.619 -10.311 1.00 94.31 96 LEU A O 1
ATOM 723 N N . GLN A 1 97 ? 9.674 11.198 -11.950 1.00 91.69 97 GLN A N 1
ATOM 724 C CA . GLN A 1 97 ? 10.025 12.588 -12.226 1.00 91.69 97 GLN A CA 1
ATOM 725 C C . GLN A 1 97 ? 10.560 13.296 -10.969 1.00 91.69 97 GLN A C 1
ATOM 727 O O . GLN A 1 97 ? 11.649 12.983 -10.499 1.00 91.69 97 GLN A O 1
ATOM 732 N N . LYS A 1 98 ? 9.804 14.256 -10.419 1.00 90.69 98 LYS A N 1
ATOM 733 C CA . LYS A 1 98 ? 10.166 15.020 -9.210 1.00 90.69 98 LYS A CA 1
ATOM 734 C C . LYS A 1 98 ? 9.440 14.534 -7.957 1.00 90.69 98 LYS A C 1
ATOM 736 O O . LYS A 1 98 ? 9.542 15.168 -6.911 1.00 90.69 98 LYS A O 1
ATOM 741 N N . GLU A 1 99 ? 8.690 13.442 -8.062 1.00 93.06 99 GLU A N 1
ATOM 742 C CA . GLU A 1 99 ? 7.879 12.895 -6.982 1.00 93.06 99 GLU A CA 1
ATOM 743 C C . GLU A 1 99 ? 8.478 11.594 -6.441 1.00 93.06 99 GLU A C 1
ATOM 745 O O . GLU A 1 99 ? 8.954 10.737 -7.191 1.00 93.06 99 GLU A O 1
ATOM 750 N N . LYS A 1 100 ? 8.420 11.431 -5.116 1.00 95.50 100 LYS A N 1
ATOM 751 C CA . LYS A 1 100 ? 8.908 10.239 -4.417 1.00 95.50 100 LYS A CA 1
ATOM 752 C C . LYS A 1 100 ? 7.751 9.304 -4.088 1.00 95.50 100 LYS A C 1
ATOM 754 O O . LYS A 1 100 ? 6.773 9.697 -3.452 1.00 95.50 100 LYS A O 1
ATOM 759 N N . TYR A 1 101 ? 7.915 8.038 -4.443 1.00 97.00 101 TYR A N 1
ATOM 760 C CA . TYR A 1 101 ? 6.976 6.965 -4.134 1.00 97.00 101 TYR A CA 1
ATOM 761 C C . TYR A 1 101 ? 7.677 5.864 -3.341 1.00 97.00 101 TYR A C 1
ATOM 763 O O . TYR A 1 101 ? 8.889 5.673 -3.425 1.00 97.00 101 TYR A O 1
ATOM 771 N N . ALA A 1 102 ? 6.906 5.131 -2.548 1.00 97.12 102 ALA A N 1
ATOM 772 C CA . ALA A 1 102 ? 7.383 4.044 -1.709 1.00 97.12 102 ALA A CA 1
ATOM 773 C C . ALA A 1 102 ? 6.695 2.736 -2.103 1.00 97.12 102 ALA A C 1
ATOM 775 O O . ALA A 1 102 ? 5.472 2.633 -2.045 1.00 97.12 102 ALA A O 1
ATOM 776 N N . ILE A 1 103 ? 7.468 1.714 -2.462 1.00 96.88 103 ILE A N 1
ATOM 777 C CA . ILE A 1 103 ? 6.945 0.383 -2.783 1.00 96.88 103 ILE A CA 1
ATOM 778 C C . ILE A 1 103 ? 7.294 -0.568 -1.628 1.00 96.88 103 ILE A C 1
ATOM 780 O O . ILE A 1 103 ? 8.474 -0.705 -1.295 1.00 96.88 103 ILE A O 1
ATOM 784 N N . PRO A 1 104 ? 6.316 -1.247 -0.999 1.00 94.88 104 PRO A N 1
ATOM 785 C CA . PRO A 1 104 ? 6.588 -2.191 0.082 1.00 94.88 104 PRO A CA 1
ATOM 786 C C . PRO A 1 104 ? 7.531 -3.316 -0.355 1.00 94.88 104 PRO A C 1
ATOM 788 O O . PRO A 1 104 ? 7.226 -4.053 -1.299 1.00 94.88 104 PRO A O 1
ATOM 791 N N . LEU A 1 105 ? 8.638 -3.506 0.376 1.00 95.38 105 LEU A N 1
ATOM 792 C CA . LEU A 1 105 ? 9.618 -4.558 0.071 1.00 95.38 105 LEU A CA 1
ATOM 793 C C . LEU A 1 105 ? 9.015 -5.960 0.136 1.00 95.38 105 LEU A C 1
ATOM 795 O O . LEU A 1 105 ? 9.441 -6.842 -0.598 1.00 95.38 105 LEU A O 1
ATOM 799 N N . SER A 1 106 ? 7.991 -6.159 0.968 1.00 91.50 106 SER A N 1
ATOM 800 C CA . SER A 1 106 ? 7.253 -7.424 1.064 1.00 91.50 106 SER A CA 1
ATOM 801 C C . SER A 1 106 ? 6.617 -7.860 -0.260 1.00 91.50 106 SER A C 1
ATOM 803 O O . SER A 1 106 ? 6.373 -9.050 -0.455 1.00 91.50 106 SER A O 1
ATOM 805 N N . SER A 1 107 ? 6.356 -6.915 -1.166 1.00 91.62 107 SER A N 1
ATOM 806 C CA . SER A 1 107 ? 5.813 -7.194 -2.495 1.00 91.62 107 SER A CA 1
ATOM 807 C C . SER A 1 107 ? 6.879 -7.320 -3.582 1.00 91.62 107 SER A C 1
ATOM 809 O O . SER A 1 107 ? 6.574 -7.838 -4.654 1.00 91.62 107 SER A O 1
ATOM 811 N N . ILE A 1 108 ? 8.114 -6.880 -3.318 1.00 95.94 108 ILE A N 1
ATOM 812 C CA . ILE A 1 108 ? 9.199 -6.826 -4.300 1.00 95.94 108 ILE A CA 1
ATOM 813 C C . ILE A 1 108 ? 9.921 -8.174 -4.355 1.00 95.94 108 ILE A C 1
ATOM 815 O O . ILE A 1 108 ? 10.277 -8.766 -3.339 1.00 95.94 108 ILE A O 1
ATOM 819 N N . ILE A 1 109 ? 10.145 -8.656 -5.573 1.00 95.88 109 ILE A N 1
ATOM 820 C CA . ILE A 1 109 ? 10.983 -9.817 -5.873 1.00 95.88 109 ILE A CA 1
ATOM 821 C C . ILE A 1 109 ? 12.418 -9.373 -6.088 1.00 95.88 109 ILE A C 1
ATOM 823 O O . ILE A 1 109 ? 13.327 -9.882 -5.440 1.00 95.88 109 ILE A O 1
ATOM 827 N N . GLU A 1 110 ? 12.600 -8.431 -7.007 1.00 95.44 110 GLU A N 1
ATOM 828 C CA . GLU A 1 110 ? 13.884 -7.839 -7.348 1.00 95.44 110 GLU A CA 1
ATOM 829 C C . GLU A 1 110 ? 13.681 -6.550 -8.148 1.00 95.44 110 GLU A C 1
ATOM 831 O O . GLU A 1 110 ? 12.583 -6.260 -8.629 1.00 95.44 110 GLU A O 1
ATOM 836 N N . THR A 1 111 ? 14.755 -5.786 -8.292 1.00 96.94 111 THR A N 1
ATOM 837 C CA . THR A 1 111 ? 14.839 -4.643 -9.197 1.00 96.94 111 THR A CA 1
ATOM 838 C C . THR A 1 111 ? 15.735 -5.000 -10.373 1.00 96.94 111 THR A C 1
ATOM 840 O O . THR A 1 111 ? 16.695 -5.757 -10.232 1.00 96.94 111 THR A O 1
ATOM 843 N N . THR A 1 112 ? 15.422 -4.473 -11.549 1.00 95.31 112 THR A N 1
ATOM 844 C CA . THR A 1 112 ? 16.227 -4.677 -12.752 1.00 95.31 112 THR A CA 1
ATOM 845 C C . THR A 1 112 ? 16.269 -3.406 -13.587 1.00 95.31 112 THR A C 1
ATOM 847 O O . THR A 1 112 ? 15.379 -2.563 -13.494 1.00 95.31 112 THR A O 1
ATOM 850 N N . ILE A 1 113 ? 17.321 -3.265 -14.385 1.00 95.19 113 ILE A N 1
ATOM 851 C CA . ILE A 1 113 ? 17.482 -2.179 -15.348 1.00 95.19 113 ILE A CA 1
ATOM 852 C C . ILE A 1 113 ? 17.675 -2.842 -16.703 1.00 95.19 113 ILE A C 1
ATOM 854 O O . ILE A 1 113 ? 18.616 -3.615 -16.884 1.00 95.19 113 ILE A O 1
ATOM 858 N N . LEU A 1 114 ? 16.768 -2.562 -17.634 1.00 93.44 114 LEU A N 1
ATOM 859 C CA . LEU A 1 114 ? 16.753 -3.165 -18.966 1.00 93.44 114 LEU A CA 1
ATOM 860 C C . LEU A 1 114 ? 16.849 -2.084 -20.028 1.00 93.44 114 LEU A C 1
ATOM 862 O O . LEU A 1 114 ? 16.402 -0.958 -19.813 1.00 93.44 114 LEU A O 1
ATOM 866 N N . LYS A 1 115 ? 17.383 -2.420 -21.201 1.00 93.44 115 LYS A N 1
ATOM 867 C CA . LYS A 1 115 ? 17.285 -1.518 -22.350 1.00 93.44 115 LYS A CA 1
ATOM 868 C C . LYS A 1 115 ? 15.853 -1.480 -22.866 1.00 93.44 115 LYS A C 1
ATOM 870 O O . LYS A 1 115 ? 15.174 -2.505 -22.895 1.00 93.44 115 LYS A O 1
ATOM 875 N N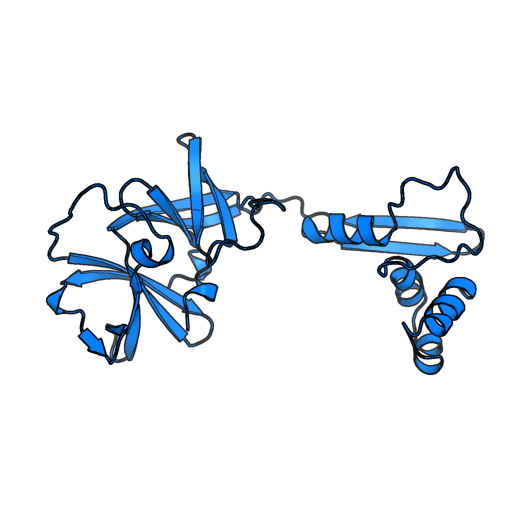 . LYS A 1 116 ? 15.421 -0.339 -23.408 1.00 90.12 116 LYS A N 1
ATOM 876 C CA . LYS A 1 116 ? 14.126 -0.207 -24.104 1.00 90.12 116 LYS A CA 1
ATOM 877 C C . LYS A 1 116 ? 13.946 -1.252 -25.214 1.00 90.12 116 LYS A C 1
ATOM 879 O O . LYS A 1 116 ? 12.831 -1.701 -25.453 1.00 90.12 116 LYS A O 1
ATOM 884 N N . SER A 1 117 ? 15.033 -1.692 -25.857 1.00 91.81 117 SER A N 1
ATOM 885 C CA . SER A 1 117 ? 15.004 -2.748 -26.881 1.00 91.81 117 SER A CA 1
ATOM 886 C C . SER A 1 117 ? 14.699 -4.152 -26.343 1.00 91.81 117 SER A C 1
ATOM 888 O O . SER A 1 117 ? 14.405 -5.044 -27.131 1.00 91.81 117 SER A O 1
ATOM 890 N N . GLU A 1 118 ? 14.805 -4.369 -25.031 1.00 91.69 118 GLU A N 1
ATOM 891 C CA . GLU A 1 118 ? 14.468 -5.632 -24.357 1.00 91.69 118 GLU A CA 1
ATOM 892 C C . GLU A 1 118 ? 12.997 -5.670 -23.902 1.00 91.69 118 GLU A C 1
ATOM 894 O O . GLU A 1 118 ? 12.533 -6.686 -23.384 1.00 91.69 118 GLU A O 1
ATOM 899 N N . ILE A 1 119 ? 12.252 -4.576 -24.108 1.00 93.50 119 ILE A N 1
ATOM 900 C CA . ILE A 1 119 ? 10.815 -4.493 -23.846 1.00 93.50 119 ILE A CA 1
ATOM 901 C C . ILE A 1 119 ? 10.058 -4.889 -25.112 1.00 93.50 119 ILE A C 1
ATOM 903 O O . ILE A 1 119 ? 10.175 -4.264 -26.167 1.00 93.50 119 ILE A O 1
ATOM 907 N N . TYR A 1 120 ? 9.227 -5.917 -24.990 1.00 93.12 120 TYR A N 1
ATOM 908 C CA . TYR A 1 120 ? 8.384 -6.411 -26.070 1.00 93.12 120 TYR A CA 1
ATOM 909 C C . TYR A 1 120 ? 6.961 -5.865 -25.923 1.00 93.12 120 TYR A C 1
ATOM 911 O O . TYR A 1 120 ? 6.529 -5.474 -24.839 1.00 93.12 120 TYR A O 1
ATOM 919 N N . LYS A 1 121 ? 6.196 -5.867 -27.016 1.00 91.19 121 LYS A N 1
ATOM 920 C CA . LYS A 1 121 ? 4.753 -5.597 -26.986 1.00 91.19 121 LYS A CA 1
ATOM 921 C C . LYS A 1 121 ? 3.986 -6.891 -27.221 1.00 91.19 121 LYS A C 1
ATOM 923 O O . LYS A 1 121 ? 4.217 -7.566 -28.223 1.00 91.19 121 LYS A O 1
ATOM 928 N N . ALA A 1 122 ? 3.066 -7.214 -26.317 1.00 87.00 122 ALA A N 1
ATOM 929 C CA . ALA A 1 122 ? 2.132 -8.323 -26.456 1.00 87.00 122 ALA A CA 1
ATOM 930 C C . ALA A 1 122 ? 0.698 -7.784 -26.350 1.00 87.00 122 ALA A C 1
ATOM 932 O O . ALA A 1 122 ? 0.255 -7.370 -25.277 1.00 87.00 122 ALA A O 1
ATOM 933 N N . HIS A 1 123 ? -0.023 -7.786 -27.476 1.00 84.12 123 HIS A N 1
ATOM 934 C CA . HIS A 1 123 ? -1.279 -7.043 -27.636 1.00 84.12 123 HIS A CA 1
ATOM 935 C C . HIS A 1 123 ? -1.081 -5.557 -27.285 1.00 84.12 123 HIS A C 1
ATOM 937 O O . HIS A 1 123 ? -0.183 -4.926 -27.842 1.00 84.12 123 HIS A O 1
ATOM 943 N N . ASP A 1 124 ? -1.874 -5.025 -26.354 1.00 83.00 124 ASP A N 1
ATOM 944 C CA . ASP A 1 124 ? -1.814 -3.629 -25.912 1.00 83.00 124 ASP A CA 1
ATOM 945 C C . ASP A 1 124 ? -0.888 -3.411 -24.701 1.00 83.00 124 ASP A C 1
ATOM 947 O O . ASP A 1 124 ? -0.763 -2.288 -24.225 1.00 83.00 124 ASP A O 1
ATOM 951 N N . ASN A 1 125 ? -0.223 -4.460 -24.195 1.00 87.00 125 ASN A N 1
ATOM 952 C CA . ASN A 1 125 ? 0.628 -4.365 -23.007 1.00 87.00 125 ASN A CA 1
ATOM 953 C C . ASN A 1 125 ? 2.113 -4.493 -23.367 1.00 87.00 125 ASN A C 1
ATOM 955 O O . ASN A 1 125 ? 2.508 -5.304 -24.211 1.00 87.00 125 ASN A O 1
ATOM 959 N N . GLN A 1 126 ? 2.951 -3.723 -22.675 1.00 93.19 126 GLN A N 1
ATOM 960 C CA . GLN A 1 126 ? 4.393 -3.948 -22.657 1.00 93.19 126 GLN A CA 1
ATOM 961 C C . GLN A 1 126 ? 4.709 -5.154 -21.771 1.00 93.19 126 GLN A C 1
ATOM 963 O O . GLN A 1 126 ? 4.080 -5.354 -20.732 1.00 93.19 126 GLN A O 1
ATOM 968 N N . VAL A 1 127 ? 5.663 -5.981 -22.188 1.00 95.38 127 VAL A N 1
ATOM 969 C CA . VAL A 1 127 ? 6.065 -7.197 -21.475 1.00 95.38 127 VAL A CA 1
ATOM 970 C C . VAL A 1 127 ? 7.575 -7.390 -21.544 1.00 95.38 127 VAL A C 1
ATOM 972 O O . VAL A 1 127 ? 8.227 -6.927 -22.481 1.00 95.38 127 VAL A O 1
ATOM 975 N N . ILE A 1 128 ? 8.127 -8.122 -20.580 1.00 95.50 128 ILE A N 1
ATOM 976 C CA . ILE A 1 128 ? 9.533 -8.547 -20.577 1.00 95.50 128 ILE A CA 1
ATOM 977 C C . ILE A 1 128 ? 9.638 -10.050 -20.345 1.00 95.50 128 ILE A C 1
ATOM 979 O O . ILE A 1 128 ? 8.766 -10.649 -19.709 1.00 95.50 128 ILE A O 1
ATOM 983 N N . ASP A 1 129 ? 10.714 -10.653 -20.850 1.00 94.38 129 ASP A N 1
ATOM 984 C CA . ASP A 1 129 ? 11.113 -12.000 -20.447 1.00 94.38 129 ASP A CA 1
ATOM 985 C C . ASP A 1 129 ? 11.883 -11.918 -19.128 1.00 94.38 129 ASP A C 1
ATOM 987 O O . ASP A 1 129 ? 13.010 -11.428 -19.058 1.00 94.38 129 ASP A O 1
ATOM 991 N N . PHE A 1 130 ? 11.253 -12.406 -18.068 1.00 92.81 130 PHE A N 1
ATOM 992 C CA . PHE A 1 130 ? 11.848 -12.519 -16.756 1.00 92.81 130 PHE A CA 1
ATOM 993 C C . PHE A 1 130 ? 12.079 -13.995 -16.423 1.00 92.81 130 PHE A C 1
ATOM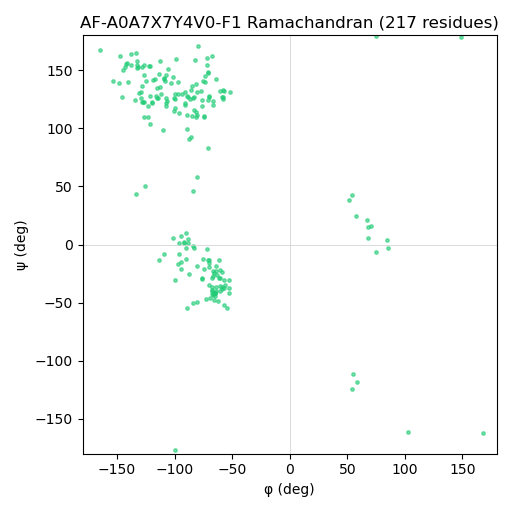 995 O O . PHE A 1 130 ? 11.173 -14.717 -15.999 1.00 92.81 130 PHE A O 1
ATOM 1002 N N . ARG A 1 131 ? 13.325 -14.448 -16.618 1.00 91.06 131 ARG A N 1
ATOM 1003 C CA . ARG A 1 131 ? 13.785 -15.826 -16.346 1.00 91.06 131 ARG A CA 1
ATOM 1004 C C . ARG A 1 131 ? 12.939 -16.902 -17.049 1.00 91.06 131 ARG A C 1
ATOM 1006 O O . ARG A 1 131 ? 12.610 -17.927 -16.452 1.00 91.06 131 ARG A O 1
ATOM 1013 N N . GLY A 1 132 ? 12.592 -16.677 -18.314 1.00 90.00 132 GLY A N 1
ATOM 1014 C CA . GLY A 1 132 ? 11.795 -17.585 -19.140 1.00 90.00 132 GLY A CA 1
ATOM 1015 C C . GLY A 1 132 ? 10.284 -17.425 -18.962 1.00 90.00 132 GLY A C 1
ATOM 1016 O O . GLY A 1 132 ? 9.521 -18.200 -19.535 1.00 90.00 132 GLY A O 1
ATOM 1017 N N . SER A 1 133 ? 9.838 -16.456 -18.156 1.00 90.69 133 SER A N 1
ATOM 1018 C CA . SER A 1 133 ? 8.425 -16.126 -17.959 1.00 90.69 133 SER A CA 1
ATOM 1019 C C . SER A 1 133 ? 8.129 -14.733 -18.499 1.00 90.69 133 SER A C 1
ATOM 1021 O O . SER A 1 133 ? 8.755 -13.759 -18.090 1.00 90.69 133 SER A O 1
ATOM 1023 N N . ILE A 1 134 ? 7.137 -14.625 -19.381 1.00 93.25 134 ILE A N 1
ATOM 1024 C CA . ILE A 1 134 ? 6.675 -13.331 -19.890 1.00 93.25 134 ILE A CA 1
ATOM 1025 C C . ILE A 1 134 ? 5.833 -12.658 -18.807 1.00 93.25 134 ILE A C 1
ATOM 1027 O O . ILE A 1 134 ? 4.796 -13.194 -18.411 1.00 93.25 134 ILE A O 1
ATOM 1031 N N . ILE A 1 135 ? 6.266 -11.486 -18.346 1.00 94.44 135 ILE A N 1
ATOM 1032 C CA . ILE A 1 135 ? 5.549 -10.706 -17.332 1.00 94.44 135 ILE A CA 1
ATOM 1033 C C . ILE A 1 135 ? 5.143 -9.335 -17.888 1.00 94.44 135 ILE A C 1
ATOM 1035 O O . ILE A 1 135 ? 5.908 -8.739 -18.652 1.00 94.44 135 ILE A O 1
ATOM 1039 N N . PRO A 1 136 ? 3.948 -8.828 -17.535 1.00 95.56 136 PRO A N 1
ATOM 1040 C CA . PRO A 1 136 ? 3.501 -7.510 -17.958 1.00 95.56 136 PRO A CA 1
ATOM 1041 C C . PRO A 1 136 ? 4.277 -6.402 -17.250 1.00 95.56 136 PRO A C 1
ATOM 1043 O O . PRO A 1 136 ? 4.654 -6.543 -16.082 1.00 95.56 136 PRO A O 1
ATOM 1046 N N . LEU A 1 137 ? 4.467 -5.297 -17.962 1.00 95.50 137 LEU A N 1
ATOM 1047 C CA . LEU A 1 137 ? 4.950 -4.036 -17.427 1.00 95.50 137 LEU A CA 1
ATOM 1048 C C . LEU A 1 137 ? 3.793 -3.058 -17.230 1.00 95.50 137 LEU A C 1
ATOM 1050 O O . LEU A 1 137 ? 2.851 -3.018 -18.023 1.00 95.50 137 LEU A O 1
ATOM 1054 N N . VAL A 1 138 ? 3.890 -2.272 -16.166 1.00 94.75 138 VAL A N 1
ATOM 1055 C CA . VAL A 1 138 ? 2.976 -1.183 -15.826 1.00 94.75 138 VAL A CA 1
ATOM 1056 C C . VAL A 1 138 ? 3.816 0.062 -15.581 1.00 94.75 138 VAL A C 1
ATOM 1058 O O . VAL A 1 138 ? 4.696 0.041 -14.720 1.00 94.75 138 VAL A O 1
ATOM 1061 N N . ASP A 1 139 ? 3.555 1.136 -16.325 1.00 93.69 139 ASP A N 1
ATOM 1062 C CA . ASP A 1 139 ? 4.216 2.420 -16.097 1.00 93.69 139 ASP A CA 1
ATOM 1063 C C . ASP A 1 139 ? 3.535 3.177 -14.958 1.00 93.69 139 ASP A C 1
ATOM 1065 O O . ASP A 1 139 ? 2.368 3.561 -15.054 1.00 93.69 139 ASP A O 1
ATOM 1069 N N . LEU A 1 140 ? 4.257 3.376 -13.850 1.00 95.06 140 LEU A N 1
ATOM 1070 C CA . LEU A 1 140 ? 3.700 4.082 -12.701 1.00 95.06 140 LEU A CA 1
ATOM 1071 C C . LEU A 1 140 ? 3.431 5.559 -12.997 1.00 95.06 140 LEU A C 1
ATOM 1073 O O . LEU A 1 140 ? 2.515 6.119 -12.399 1.00 95.06 140 LEU A O 1
ATOM 1077 N N . LYS A 1 141 ? 4.168 6.183 -13.924 1.00 93.19 141 LYS A N 1
ATOM 1078 C CA . LYS A 1 141 ? 3.902 7.570 -14.328 1.00 93.19 141 LYS A CA 1
ATOM 1079 C C . LYS A 1 141 ? 2.555 7.684 -15.024 1.00 93.19 141 LYS A C 1
ATOM 1081 O O . LYS A 1 141 ? 1.806 8.610 -14.734 1.00 93.19 141 LYS A O 1
ATOM 1086 N N . GLU A 1 142 ? 2.233 6.729 -15.896 1.00 91.56 142 GLU A N 1
ATOM 1087 C CA . GLU A 1 142 ? 0.933 6.681 -16.572 1.00 91.56 142 GLU A CA 1
ATOM 1088 C C . GLU A 1 142 ? -0.199 6.388 -15.581 1.00 91.56 142 GLU A C 1
ATOM 1090 O O . GLU A 1 142 ? -1.240 7.035 -15.631 1.00 91.56 142 GLU A O 1
ATOM 1095 N N . ILE A 1 143 ? 0.008 5.451 -14.649 1.00 92.56 143 ILE A N 1
ATOM 1096 C CA . ILE A 1 143 ? -1.008 5.083 -13.653 1.00 92.56 143 ILE A CA 1
ATOM 1097 C C . ILE A 1 143 ? -1.329 6.228 -12.690 1.00 92.56 143 ILE A C 1
ATOM 1099 O O . ILE A 1 143 ? -2.494 6.415 -12.340 1.00 92.56 143 ILE A O 1
ATOM 1103 N N . PHE A 1 144 ? -0.313 6.959 -12.233 1.00 92.88 144 PHE A N 1
ATOM 1104 C CA . PHE A 1 144 ? -0.484 8.056 -11.279 1.00 92.88 144 PHE A CA 1
ATOM 1105 C C . PHE A 1 144 ? -0.617 9.428 -11.951 1.00 92.88 144 PHE A C 1
ATOM 1107 O O . PHE A 1 144 ? -0.655 10.435 -11.252 1.00 92.88 144 PHE A O 1
ATOM 1114 N N . GLU A 1 145 ? -0.710 9.467 -13.285 1.00 91.75 145 GLU A N 1
ATOM 1115 C CA . GLU A 1 145 ? -0.829 10.693 -14.085 1.00 91.75 145 GLU A CA 1
ATOM 1116 C C . GLU A 1 145 ? 0.256 11.737 -13.740 1.00 91.75 145 GLU A C 1
ATOM 1118 O O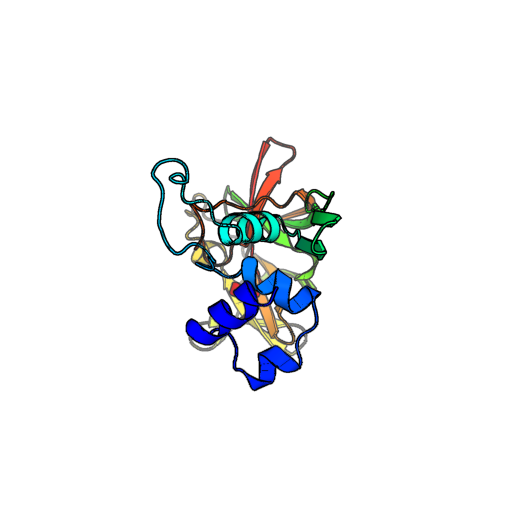 . GLU A 1 145 ? 0.003 12.944 -13.708 1.00 91.75 145 GLU A O 1
ATOM 1123 N N . VAL A 1 146 ? 1.483 11.269 -13.473 1.00 91.62 146 VAL A N 1
ATOM 1124 C CA . VAL A 1 146 ? 2.601 12.122 -13.043 1.00 91.62 146 VAL A CA 1
ATOM 1125 C C . VAL A 1 146 ? 2.999 13.059 -14.191 1.00 91.62 146 VAL A C 1
ATOM 1127 O O . VAL A 1 146 ? 3.347 12.578 -15.277 1.00 91.62 146 VAL A O 1
ATOM 1130 N N . PRO A 1 147 ? 3.004 14.391 -13.986 1.00 87.81 147 PRO A N 1
ATOM 1131 C CA . PRO A 1 147 ? 3.414 15.333 -15.016 1.00 87.81 147 PRO A CA 1
ATOM 1132 C C . PRO A 1 147 ? 4.851 15.062 -15.460 1.00 87.81 147 PRO A C 1
ATOM 1134 O O . PRO A 1 147 ? 5.772 15.035 -14.645 1.00 87.81 147 PRO A O 1
ATOM 1137 N N . THR A 1 148 ? 5.061 14.901 -16.765 1.00 82.69 148 THR A N 1
ATOM 1138 C CA . THR A 1 148 ? 6.417 14.820 -17.317 1.00 82.69 148 THR A CA 1
ATOM 1139 C C . THR A 1 148 ? 7.021 16.219 -17.310 1.00 82.69 148 THR A C 1
ATOM 1141 O O . THR A 1 148 ? 6.560 17.107 -18.028 1.00 82.69 148 THR A O 1
ATOM 1144 N N . VAL A 1 149 ? 8.018 16.431 -16.454 1.00 75.62 149 VAL A N 1
ATOM 1145 C CA . VAL A 1 149 ? 8.703 17.724 -16.303 1.00 75.62 149 VAL A CA 1
ATOM 1146 C C . VAL A 1 149 ? 10.020 17.720 -17.073 1.00 75.62 149 VAL A C 1
ATOM 1148 O O . VAL A 1 149 ? 10.450 18.765 -17.558 1.00 75.62 149 VAL A O 1
ATOM 1151 N N . GLU A 1 150 ? 10.652 16.554 -17.199 1.00 74.06 150 GLU A N 1
ATOM 1152 C CA . GLU A 1 150 ? 11.936 16.374 -17.866 1.00 74.06 150 GLU A CA 1
ATOM 1153 C C . GLU A 1 150 ? 11.855 15.154 -18.790 1.00 74.06 150 GLU A C 1
ATOM 1155 O O . GLU A 1 150 ? 11.508 14.051 -18.364 1.00 74.06 150 GLU A O 1
ATOM 1160 N N . GLU A 1 151 ? 12.158 15.352 -20.075 1.00 67.94 151 GLU A N 1
ATOM 1161 C CA . GLU A 1 151 ? 12.317 14.230 -20.998 1.00 67.94 151 GLU A CA 1
ATOM 1162 C C . GLU A 1 151 ? 13.647 13.537 -20.702 1.00 67.94 151 GLU A C 1
ATOM 1164 O O . GLU A 1 151 ? 14.726 14.073 -20.957 1.00 67.94 151 GLU A O 1
ATOM 1169 N N . THR A 1 152 ? 13.568 12.331 -20.149 1.00 65.00 152 THR A N 1
ATOM 1170 C CA . THR A 1 152 ? 14.712 11.438 -20.018 1.00 65.00 152 THR A CA 1
ATOM 1171 C C . THR A 1 152 ? 14.818 10.579 -21.272 1.00 65.00 152 THR A C 1
ATOM 1173 O O . THR A 1 152 ? 14.131 9.567 -21.433 1.00 65.00 152 THR A O 1
ATOM 1176 N N . ASP A 1 153 ? 15.709 10.977 -22.181 1.00 66.38 153 ASP A N 1
ATOM 1177 C CA . ASP A 1 153 ? 16.117 10.143 -23.315 1.00 66.38 153 ASP A CA 1
ATOM 1178 C C . ASP A 1 153 ? 17.161 9.112 -22.860 1.00 66.38 153 ASP A C 1
ATOM 1180 O O . ASP A 1 153 ? 18.311 9.103 -23.295 1.00 66.38 153 ASP A O 1
ATOM 1184 N N . ASP A 1 154 ? 16.773 8.293 -21.880 1.00 76.12 154 ASP A N 1
ATOM 1185 C CA . ASP A 1 154 ? 17.593 7.182 -21.415 1.00 76.12 154 ASP A CA 1
ATOM 1186 C C . ASP A 1 154 ? 17.236 5.927 -22.217 1.00 76.12 154 ASP A C 1
ATOM 1188 O O . ASP A 1 154 ? 16.061 5.585 -22.393 1.00 76.12 154 ASP A O 1
ATOM 1192 N N . ASP A 1 155 ? 18.248 5.230 -22.725 1.00 87.19 155 ASP A N 1
ATOM 1193 C CA . ASP A 1 155 ? 18.072 3.942 -23.401 1.00 87.19 155 ASP A CA 1
ATOM 1194 C C . ASP A 1 155 ? 17.678 2.837 -22.410 1.00 87.19 155 ASP A C 1
ATOM 1196 O O . ASP A 1 155 ? 17.242 1.755 -22.824 1.00 87.19 155 ASP A O 1
ATOM 1200 N N . PHE A 1 156 ? 17.824 3.100 -21.110 1.00 90.56 156 PHE A N 1
ATOM 1201 C CA . PHE A 1 156 ? 17.540 2.177 -20.025 1.00 90.56 156 PHE A CA 1
ATOM 1202 C C . PHE A 1 156 ? 16.250 2.526 -19.279 1.00 90.56 156 PHE A C 1
ATOM 1204 O O . PHE A 1 156 ? 15.832 3.676 -19.191 1.00 90.56 156 PHE A O 1
ATOM 1211 N N . VAL A 1 157 ? 15.609 1.494 -18.733 1.00 92.38 157 VAL A N 1
ATOM 1212 C CA . VAL A 1 157 ? 14.370 1.587 -17.961 1.00 92.38 157 VAL A CA 1
ATOM 1213 C C . VAL A 1 157 ? 14.557 0.846 -16.645 1.00 92.38 157 VAL A C 1
ATOM 1215 O O . VAL A 1 157 ? 14.920 -0.335 -16.637 1.00 92.38 157 VAL A O 1
ATOM 1218 N N . SER A 1 158 ? 14.293 1.537 -15.537 1.00 96.31 158 SER A N 1
ATOM 1219 C CA . SER A 1 158 ? 14.311 0.966 -14.190 1.00 96.31 158 SER A CA 1
ATOM 1220 C C . SER A 1 158 ? 12.980 0.272 -13.906 1.00 96.31 158 SER A C 1
ATOM 1222 O O . SER A 1 158 ? 11.911 0.855 -14.077 1.00 96.31 158 SER A O 1
ATOM 1224 N N . ILE A 1 159 ? 13.030 -0.991 -13.484 1.00 97.19 159 ILE A N 1
ATOM 1225 C CA . ILE A 1 159 ? 11.842 -1.821 -13.277 1.00 97.19 159 ILE A CA 1
ATOM 1226 C C . ILE A 1 159 ? 11.903 -2.484 -11.900 1.00 97.19 159 ILE A C 1
ATOM 1228 O O . ILE A 1 159 ? 12.886 -3.135 -11.541 1.00 97.19 159 ILE A O 1
ATOM 1232 N N . VAL A 1 160 ? 10.817 -2.368 -11.136 1.00 97.94 160 VAL A N 1
ATOM 1233 C CA . VAL A 1 160 ? 10.604 -3.090 -9.877 1.00 97.94 160 VAL A CA 1
ATOM 1234 C C . VAL A 1 160 ? 9.689 -4.281 -10.135 1.00 97.94 160 VAL A C 1
ATOM 1236 O O . VAL A 1 160 ? 8.522 -4.110 -10.479 1.00 97.94 160 VAL A O 1
ATOM 1239 N N . ILE A 1 161 ? 10.190 -5.502 -9.960 1.00 97.19 161 ILE A N 1
ATOM 1240 C CA . ILE A 1 161 ? 9.387 -6.716 -10.127 1.00 97.19 161 ILE A CA 1
ATOM 1241 C C . ILE A 1 161 ? 8.626 -6.981 -8.835 1.00 97.19 161 ILE A C 1
ATOM 1243 O O . ILE A 1 161 ? 9.234 -7.265 -7.803 1.00 97.19 161 ILE A O 1
ATOM 1247 N N . VAL A 1 162 ? 7.298 -6.924 -8.892 1.00 96.06 162 VAL A N 1
ATOM 1248 C CA . VAL A 1 162 ? 6.412 -7.183 -7.753 1.00 96.06 162 VAL A CA 1
ATOM 1249 C C . VAL A 1 162 ? 5.600 -8.459 -7.942 1.00 96.06 162 VAL A C 1
ATOM 1251 O O . VAL A 1 162 ? 5.392 -8.936 -9.062 1.00 96.06 162 VAL A O 1
ATOM 1254 N N . ARG A 1 163 ? 5.126 -9.024 -6.829 1.00 91.06 163 ARG A N 1
ATOM 1255 C CA . ARG A 1 163 ? 4.339 -10.259 -6.800 1.00 91.06 163 ARG A CA 1
ATOM 1256 C C . ARG A 1 163 ? 3.047 -10.103 -6.010 1.00 91.06 163 ARG A C 1
ATOM 1258 O O . ARG A 1 163 ? 3.062 -9.635 -4.876 1.00 91.06 163 ARG A O 1
ATOM 1265 N N . LYS A 1 164 ? 1.961 -10.648 -6.566 1.00 86.44 164 LYS A N 1
ATOM 1266 C CA . LYS A 1 164 ? 0.689 -10.892 -5.870 1.00 86.44 164 LYS A CA 1
ATOM 1267 C C . LYS A 1 164 ? 0.287 -12.352 -6.047 1.00 86.44 164 LYS A C 1
ATOM 1269 O O . LYS A 1 164 ? -0.077 -12.787 -7.141 1.00 86.44 164 LYS A O 1
ATOM 1274 N N . GLY A 1 165 ? 0.365 -13.133 -4.970 1.00 86.25 165 GLY A N 1
ATOM 1275 C CA . GLY A 1 165 ? 0.183 -14.585 -5.045 1.00 86.25 165 GLY A CA 1
ATOM 1276 C C . GLY A 1 165 ? 1.195 -15.212 -6.009 1.00 86.25 165 GLY A C 1
ATOM 1277 O O . GLY A 1 165 ? 2.398 -15.075 -5.810 1.00 86.25 165 GLY A O 1
ATOM 1278 N N . ASN A 1 166 ? 0.713 -15.853 -7.076 1.00 84.94 166 ASN A N 1
ATOM 1279 C CA . ASN A 1 166 ? 1.562 -16.478 -8.101 1.00 84.94 166 ASN A CA 1
ATOM 1280 C C . ASN A 1 166 ? 1.809 -15.586 -9.328 1.00 84.94 166 ASN A C 1
ATOM 1282 O O . ASN A 1 166 ? 2.457 -16.024 -10.275 1.00 84.94 166 ASN A O 1
ATOM 1286 N N . LYS A 1 167 ? 1.268 -14.364 -9.346 1.00 89.81 167 LYS A N 1
ATOM 1287 C CA . LYS A 1 167 ? 1.390 -13.445 -10.479 1.00 89.81 167 LYS A CA 1
ATOM 1288 C C . LYS A 1 167 ? 2.526 -12.455 -10.259 1.00 89.81 167 LYS A C 1
ATOM 1290 O O . LYS A 1 167 ? 2.688 -11.943 -9.151 1.00 89.81 167 LYS A O 1
ATOM 1295 N N . LEU A 1 168 ? 3.272 -12.185 -11.325 1.00 94.56 168 LEU A N 1
ATOM 1296 C CA . LEU A 1 168 ? 4.369 -11.223 -11.368 1.00 94.56 168 LEU A CA 1
ATOM 1297 C C . LEU A 1 168 ? 4.009 -10.054 -12.284 1.00 94.56 168 LEU A C 1
ATOM 1299 O O . LEU A 1 168 ? 3.307 -10.228 -13.280 1.00 94.56 168 LEU A O 1
ATOM 1303 N N . THR A 1 169 ? 4.493 -8.865 -11.954 1.00 95.56 169 THR A N 1
ATOM 1304 C CA . THR A 1 169 ? 4.340 -7.654 -12.772 1.00 95.56 169 THR A CA 1
ATOM 1305 C C . THR A 1 169 ? 5.566 -6.777 -12.564 1.00 95.56 169 THR A C 1
ATOM 1307 O O . THR A 1 169 ? 6.060 -6.677 -11.443 1.00 95.56 169 THR A O 1
ATOM 1310 N N . GLY A 1 170 ? 6.080 -6.168 -13.629 1.00 96.94 170 GLY A N 1
ATOM 1311 C CA . GLY A 1 170 ? 7.133 -5.162 -13.533 1.00 96.94 170 GLY A CA 1
ATOM 1312 C C . GLY A 1 170 ? 6.535 -3.762 -13.471 1.00 96.94 170 GLY A C 1
ATOM 1313 O O . GLY A 1 170 ? 5.695 -3.411 -14.291 1.00 96.94 170 GLY A O 1
ATOM 1314 N N . LEU A 1 171 ? 6.960 -2.966 -12.500 1.00 97.19 171 LEU A N 1
ATOM 1315 C CA . LEU A 1 171 ? 6.581 -1.565 -12.362 1.00 97.19 171 LEU A CA 1
ATOM 1316 C C . LEU A 1 171 ? 7.716 -0.707 -12.912 1.00 97.19 171 LEU A C 1
ATOM 1318 O O . LEU A 1 171 ? 8.827 -0.777 -12.388 1.00 97.19 171 LEU A O 1
ATOM 1322 N N . ILE A 1 172 ? 7.453 0.066 -13.961 1.00 95.88 172 ILE A N 1
ATOM 1323 C CA . ILE A 1 172 ? 8.432 1.005 -14.512 1.00 95.88 172 ILE A CA 1
ATOM 1324 C C . ILE A 1 172 ? 8.494 2.235 -13.601 1.00 95.88 172 ILE A C 1
ATOM 1326 O O . ILE A 1 172 ? 7.461 2.790 -13.220 1.00 95.88 172 ILE A O 1
ATOM 1330 N N . VAL A 1 173 ? 9.716 2.633 -13.253 1.00 96.12 173 VAL A N 1
ATOM 1331 C CA . VAL A 1 173 ? 10.051 3.814 -12.446 1.00 96.12 173 VAL A CA 1
ATOM 1332 C C . VAL A 1 173 ? 11.186 4.583 -13.120 1.00 96.12 173 VAL A C 1
ATOM 1334 O O . VAL A 1 173 ? 11.870 4.029 -13.982 1.00 96.12 173 VAL A O 1
ATOM 1337 N N . ASP A 1 174 ? 11.426 5.835 -12.725 1.00 93.88 174 ASP A N 1
ATOM 1338 C CA . ASP A 1 174 ? 12.550 6.597 -13.282 1.00 93.88 174 ASP A CA 1
ATOM 1339 C C . ASP A 1 174 ? 13.865 6.199 -12.594 1.00 93.88 174 ASP A C 1
ATOM 1341 O O . ASP A 1 174 ? 14.841 5.845 -13.257 1.00 93.88 174 ASP A O 1
ATOM 1345 N N . SER A 1 175 ? 13.887 6.173 -11.258 1.00 94.38 175 SER A N 1
ATOM 1346 C CA . SER A 1 175 ? 15.097 5.855 -10.493 1.00 94.38 175 SER A CA 1
ATOM 1347 C C . SER A 1 175 ? 14.796 5.120 -9.179 1.00 94.38 175 SER A C 1
ATOM 1349 O O . SER A 1 175 ? 13.673 5.134 -8.666 1.00 94.38 175 SER A O 1
ATOM 1351 N N . PHE A 1 176 ? 15.822 4.472 -8.619 1.00 96.12 176 PHE A N 1
ATOM 1352 C CA . PHE A 1 176 ? 15.793 3.929 -7.261 1.00 96.12 176 PHE A CA 1
ATOM 1353 C C . PHE A 1 176 ? 16.537 4.881 -6.321 1.00 96.12 176 PHE A C 1
ATOM 1355 O O . PHE A 1 176 ? 17.715 5.156 -6.538 1.00 96.12 176 PHE A O 1
ATOM 1362 N N . ILE A 1 177 ? 15.889 5.317 -5.240 1.00 95.38 177 ILE A N 1
ATOM 1363 C CA . ILE A 1 177 ? 16.547 6.100 -4.183 1.00 95.38 177 ILE A CA 1
ATOM 1364 C C . ILE A 1 177 ? 17.246 5.152 -3.208 1.00 95.38 177 ILE A C 1
ATOM 1366 O O . ILE A 1 177 ? 18.421 5.321 -2.886 1.00 95.38 177 ILE A O 1
ATOM 1370 N N . GLY A 1 178 ? 16.520 4.143 -2.721 1.00 95.00 178 GLY A N 1
ATOM 1371 C CA . GLY A 1 178 ? 17.048 3.184 -1.757 1.00 95.00 178 GLY A CA 1
ATOM 1372 C C . GLY A 1 178 ? 16.002 2.626 -0.801 1.00 95.00 178 GLY A C 1
ATOM 1373 O O . GLY A 1 178 ? 14.823 2.969 -0.848 1.00 95.00 178 GLY A O 1
ATOM 1374 N N . GLN A 1 179 ? 16.446 1.729 0.072 1.00 96.44 179 GLN A N 1
ATOM 1375 C CA . GLN A 1 179 ? 15.603 1.113 1.090 1.00 96.44 179 GLN A CA 1
ATOM 1376 C C . GLN A 1 179 ? 15.511 1.994 2.338 1.00 96.44 179 GLN A C 1
ATOM 1378 O O . GLN A 1 179 ? 16.529 2.467 2.842 1.00 96.44 179 GLN A O 1
ATOM 1383 N N . GLN A 1 180 ? 14.303 2.141 2.884 1.00 94.62 180 GLN A N 1
ATOM 1384 C CA . GLN A 1 180 ? 14.074 2.867 4.130 1.00 94.62 180 GLN A CA 1
ATOM 1385 C C . GLN A 1 180 ? 12.949 2.231 4.959 1.00 94.62 180 GLN A C 1
ATOM 1387 O O . GLN A 1 180 ? 12.014 1.639 4.418 1.00 94.62 180 GLN A O 1
ATOM 1392 N N . GLU A 1 181 ? 13.029 2.359 6.284 1.00 93.81 181 GLU A N 1
ATOM 1393 C CA . GLU A 1 181 ? 11.903 2.096 7.183 1.00 93.81 181 GLU A CA 1
ATOM 1394 C C . GLU A 1 181 ? 11.077 3.367 7.365 1.00 93.81 181 GLU A C 1
ATOM 1396 O O . GLU A 1 181 ? 11.605 4.433 7.693 1.00 93.81 181 GLU A O 1
ATOM 1401 N N . VAL A 1 182 ? 9.773 3.262 7.127 1.00 92.62 182 VAL A N 1
ATOM 1402 C CA . VAL A 1 182 ? 8.865 4.410 7.103 1.00 92.62 182 VAL A CA 1
ATOM 1403 C C . VAL A 1 182 ? 7.611 4.138 7.919 1.00 92.62 182 VAL A C 1
ATOM 1405 O O . VAL A 1 182 ? 7.179 2.995 8.052 1.00 92.62 182 VAL A O 1
ATOM 1408 N N . VAL A 1 183 ? 7.013 5.198 8.460 1.00 90.69 183 VAL A N 1
ATOM 1409 C CA . VAL A 1 183 ? 5.754 5.107 9.205 1.00 90.69 183 VAL A CA 1
ATOM 1410 C C . VAL A 1 183 ? 4.593 5.262 8.230 1.00 90.69 183 VAL A C 1
ATOM 1412 O O . VAL A 1 183 ? 4.351 6.357 7.721 1.00 90.69 183 VAL A O 1
ATOM 1415 N N . LEU A 1 184 ? 3.843 4.182 8.014 1.00 88.81 184 LEU A N 1
ATOM 1416 C CA . LEU A 1 184 ? 2.613 4.200 7.232 1.00 88.81 184 LEU A CA 1
ATOM 1417 C C . LEU A 1 184 ? 1.547 5.027 7.959 1.00 88.81 184 LEU A C 1
ATOM 1419 O O . LEU A 1 184 ? 1.139 4.713 9.080 1.00 88.81 184 LEU A O 1
ATOM 1423 N N . LYS A 1 185 ? 1.078 6.081 7.293 1.00 87.12 185 LYS A N 1
ATOM 1424 C CA . LYS A 1 185 ? -0.060 6.900 7.703 1.00 87.12 185 LYS A CA 1
ATOM 1425 C C . LYS A 1 185 ? -1.205 6.703 6.717 1.00 87.12 185 LYS A C 1
ATOM 1427 O O . LYS A 1 185 ? -1.005 6.733 5.503 1.00 87.12 185 LYS A O 1
ATOM 1432 N N . SER A 1 186 ? -2.412 6.534 7.251 1.00 82.12 186 SER A N 1
ATOM 1433 C CA . SER A 1 186 ? -3.630 6.571 6.440 1.00 82.12 186 SER A CA 1
ATOM 1434 C C . SER A 1 186 ? -3.806 7.963 5.826 1.00 82.12 186 SER A C 1
ATOM 1436 O O . SER A 1 186 ? -3.547 8.970 6.488 1.00 82.12 186 SER A O 1
ATOM 1438 N N . LEU A 1 187 ? -4.289 8.021 4.582 1.00 79.94 187 LEU A N 1
ATOM 1439 C CA . LEU A 1 187 ? -4.665 9.272 3.907 1.00 79.94 187 LEU A CA 1
ATOM 1440 C C . LEU A 1 187 ? -5.962 9.887 4.473 1.00 79.94 187 LEU A C 1
ATOM 1442 O O . LEU A 1 187 ? -6.367 10.983 4.086 1.00 79.94 187 LEU A O 1
ATOM 1446 N N . GLY A 1 188 ? -6.606 9.198 5.420 1.00 71.06 188 GLY A N 1
ATOM 1447 C CA . GLY A 1 188 ? -7.841 9.632 6.055 1.00 71.06 188 GLY A CA 1
ATOM 1448 C C . GLY A 1 188 ? -9.067 9.479 5.154 1.00 71.06 188 GLY A C 1
ATOM 1449 O O . GLY A 1 188 ? -9.001 9.052 4.004 1.00 71.06 188 GLY A O 1
ATOM 1450 N N . ASN A 1 189 ? -10.226 9.855 5.693 1.00 67.62 189 ASN A N 1
ATOM 1451 C CA . ASN A 1 189 ? -11.520 9.587 5.055 1.00 67.62 189 ASN A CA 1
ATOM 1452 C C . ASN A 1 189 ? -11.782 10.417 3.784 1.00 67.62 189 ASN A C 1
ATOM 1454 O O . ASN A 1 189 ? -12.700 10.104 3.028 1.00 67.62 189 ASN A O 1
ATOM 1458 N N . TYR A 1 190 ? -10.985 11.461 3.541 1.00 65.44 190 TYR A N 1
ATOM 1459 C CA . TYR A 1 190 ? -11.124 12.353 2.385 1.00 65.44 190 TYR A CA 1
ATOM 1460 C C . TYR A 1 190 ? -10.514 11.781 1.096 1.00 65.44 190 TYR A C 1
ATOM 1462 O O . TYR A 1 190 ? -10.860 12.238 0.012 1.00 65.44 190 TYR A O 1
ATOM 1470 N N . MET A 1 191 ? -9.633 10.781 1.204 1.00 68.88 191 MET A N 1
ATOM 1471 C CA . MET A 1 191 ? -8.921 10.159 0.080 1.00 68.88 191 MET A CA 1
ATOM 1472 C C . MET A 1 191 ? -9.130 8.640 0.074 1.00 68.88 191 MET A C 1
ATOM 1474 O O . MET A 1 191 ? -8.191 7.853 0.016 1.00 68.88 191 MET A O 1
ATOM 1478 N N . THR A 1 192 ? -10.388 8.216 0.169 1.00 58.59 192 THR A N 1
ATOM 1479 C CA . THR A 1 192 ? -10.772 6.804 0.333 1.00 58.59 192 THR A CA 1
ATOM 1480 C C . THR A 1 192 ? -10.650 5.957 -0.937 1.00 58.59 192 THR A C 1
ATOM 1482 O O . THR A 1 192 ? -10.669 4.737 -0.829 1.00 58.59 192 THR A O 1
ATOM 1485 N N . ASN A 1 193 ? -10.473 6.569 -2.115 1.00 65.38 193 ASN A N 1
ATOM 1486 C CA . ASN A 1 193 ? -10.454 5.881 -3.414 1.00 65.38 193 ASN A CA 1
ATOM 1487 C C . ASN A 1 193 ? -9.280 6.316 -4.307 1.00 65.38 193 ASN A C 1
ATOM 1489 O O . ASN A 1 193 ? -9.460 6.553 -5.501 1.00 65.38 193 ASN A O 1
ATOM 1493 N N . VAL A 1 194 ? -8.076 6.452 -3.747 1.00 81.94 194 VAL A N 1
ATOM 1494 C CA . VAL A 1 194 ? -6.887 6.660 -4.586 1.00 81.94 194 VAL A CA 1
ATOM 1495 C C . VAL A 1 194 ? -6.451 5.302 -5.128 1.00 81.94 194 VAL A C 1
ATOM 1497 O O . VAL A 1 194 ? -6.044 4.420 -4.371 1.00 81.94 194 VAL A O 1
ATOM 1500 N N . PHE A 1 195 ? -6.600 5.109 -6.439 1.00 86.06 195 PHE A N 1
ATOM 1501 C CA . PHE A 1 195 ? -6.228 3.857 -7.089 1.00 86.06 195 PHE A CA 1
ATOM 1502 C C . PHE A 1 195 ? -4.748 3.546 -6.836 1.00 86.06 195 PHE A C 1
ATOM 1504 O O . PHE A 1 195 ? -3.891 4.410 -6.992 1.00 86.06 195 PHE A O 1
ATOM 1511 N N . ALA A 1 196 ? -4.465 2.303 -6.442 1.00 88.94 196 ALA A N 1
ATOM 1512 C CA . ALA A 1 196 ? -3.116 1.788 -6.219 1.00 88.94 196 ALA A CA 1
ATOM 1513 C C . ALA A 1 196 ? -2.255 2.538 -5.182 1.00 88.94 196 ALA A C 1
ATOM 1515 O O . ALA A 1 196 ? -1.031 2.412 -5.209 1.00 88.94 196 ALA A O 1
ATOM 1516 N N . ILE A 1 197 ? -2.870 3.236 -4.220 1.00 91.81 197 ILE A N 1
ATOM 1517 C CA . ILE A 1 197 ? -2.185 3.839 -3.068 1.00 91.81 197 ILE A CA 1
ATOM 1518 C C . ILE A 1 197 ? -2.760 3.275 -1.763 1.00 91.81 197 ILE A C 1
ATOM 1520 O O . ILE A 1 197 ? -3.964 3.308 -1.528 1.00 91.81 197 ILE A O 1
ATOM 1524 N N . SER A 1 198 ? -1.882 2.777 -0.890 1.00 87.12 198 SER A N 1
ATOM 1525 C CA . SER A 1 198 ? -2.236 2.209 0.425 1.00 87.12 198 SER A CA 1
ATOM 1526 C C . SER A 1 198 ? -2.090 3.201 1.583 1.00 87.12 198 SER A C 1
ATOM 1528 O O . SER A 1 198 ? -2.632 2.982 2.667 1.00 87.12 198 SER A O 1
ATOM 1530 N N . GLY A 1 199 ? -1.368 4.300 1.371 1.00 90.25 199 GLY A N 1
ATOM 1531 C CA . GLY A 1 199 ? -1.159 5.332 2.378 1.00 90.25 199 GLY A CA 1
ATOM 1532 C C . GLY A 1 199 ? -0.074 6.321 1.978 1.00 90.25 199 GLY A C 1
ATOM 1533 O O . GLY A 1 199 ? 0.318 6.400 0.816 1.00 90.25 199 GLY A O 1
ATOM 1534 N N . ALA A 1 200 ? 0.436 7.055 2.959 1.00 92.50 200 ALA A N 1
ATOM 1535 C CA . ALA A 1 200 ? 1.568 7.956 2.789 1.00 92.50 200 ALA A CA 1
ATOM 1536 C C . ALA A 1 200 ? 2.534 7.864 3.968 1.00 92.50 200 ALA A C 1
ATOM 1538 O O . ALA A 1 200 ? 2.190 7.392 5.052 1.00 92.50 200 ALA A O 1
ATOM 1539 N N . THR A 1 201 ? 3.741 8.373 3.766 1.00 93.25 201 THR A N 1
ATOM 1540 C CA . THR A 1 201 ? 4.725 8.590 4.824 1.00 93.25 201 THR A CA 1
ATOM 1541 C C . THR A 1 201 ? 5.331 9.982 4.710 1.00 93.25 201 THR A C 1
ATOM 1543 O O . THR A 1 201 ? 5.324 10.590 3.644 1.00 93.25 201 THR A O 1
ATOM 1546 N N . ILE A 1 202 ? 5.874 10.469 5.824 1.00 93.00 202 ILE A N 1
ATOM 1547 C CA . ILE A 1 202 ? 6.741 11.647 5.854 1.00 93.00 202 ILE A CA 1
ATOM 1548 C C . ILE A 1 202 ? 8.181 11.140 5.913 1.00 93.00 202 ILE A C 1
ATOM 1550 O O . ILE A 1 202 ? 8.513 10.323 6.776 1.00 93.00 202 ILE A O 1
ATOM 1554 N N . LEU A 1 203 ? 9.004 11.579 4.970 1.00 92.31 203 LEU A N 1
ATOM 1555 C CA . LEU A 1 203 ? 10.417 11.242 4.868 1.00 92.31 203 LEU A CA 1
ATOM 1556 C C . LEU A 1 203 ? 11.259 12.091 5.836 1.00 92.31 203 LEU A C 1
ATOM 1558 O O . LEU A 1 203 ? 10.769 13.025 6.470 1.00 92.31 203 LEU A O 1
ATOM 1562 N N . GLY A 1 204 ? 12.544 11.753 5.981 1.00 86.12 204 GLY A N 1
ATOM 1563 C CA . GLY A 1 204 ? 13.450 12.447 6.908 1.00 86.12 204 GLY A CA 1
ATOM 1564 C C . GLY A 1 204 ? 13.743 13.905 6.530 1.00 86.12 204 GLY A C 1
ATOM 1565 O O . GLY A 1 204 ? 14.089 14.702 7.398 1.00 86.12 204 GLY A O 1
ATOM 1566 N N . ASP A 1 205 ? 13.568 14.254 5.256 1.00 88.38 205 ASP A N 1
ATOM 1567 C CA . ASP A 1 205 ? 13.646 15.616 4.710 1.00 88.38 205 ASP A CA 1
ATOM 1568 C C . ASP A 1 205 ? 12.331 16.406 4.873 1.00 88.38 205 ASP A C 1
ATOM 1570 O O . ASP A 1 205 ? 12.275 17.593 4.558 1.00 88.38 205 ASP A O 1
ATOM 1574 N N . GLY A 1 206 ? 11.283 15.773 5.411 1.00 90.00 206 GLY A N 1
ATOM 1575 C CA . GLY A 1 206 ? 9.959 16.361 5.589 1.00 90.00 206 GLY A CA 1
ATOM 1576 C C . GLY A 1 206 ? 9.053 16.255 4.361 1.00 90.00 206 GLY A C 1
ATOM 1577 O O . GLY A 1 206 ? 7.889 16.648 4.452 1.00 90.00 206 GLY A O 1
ATOM 1578 N N . GLU A 1 207 ? 9.537 15.706 3.244 1.00 92.19 207 GLU A N 1
ATOM 1579 C CA . GLU A 1 207 ? 8.707 15.466 2.067 1.00 92.19 207 GLU A CA 1
ATOM 1580 C C . GLU A 1 207 ? 7.726 14.314 2.301 1.00 92.19 207 GLU A C 1
ATOM 1582 O O . GLU A 1 207 ? 7.938 13.424 3.131 1.00 92.19 207 GLU A O 1
ATOM 1587 N N . VAL A 1 208 ? 6.619 14.333 1.563 1.00 93.19 208 VAL A N 1
ATOM 1588 C CA . VAL A 1 208 ? 5.608 13.276 1.609 1.00 93.19 208 VAL A CA 1
ATOM 1589 C C . VAL A 1 208 ? 5.855 12.314 0.457 1.00 93.19 208 VAL A C 1
ATOM 1591 O O . VAL A 1 208 ? 5.951 12.744 -0.687 1.00 93.19 208 VAL A O 1
ATOM 1594 N N . ALA A 1 209 ? 5.901 11.017 0.758 1.00 95.38 209 ALA A N 1
ATOM 1595 C CA . ALA A 1 209 ? 5.923 9.962 -0.249 1.00 95.38 209 ALA A CA 1
ATOM 1596 C C . ALA A 1 209 ? 4.659 9.107 -0.148 1.00 95.38 209 ALA A C 1
ATOM 1598 O O . ALA A 1 209 ? 4.256 8.699 0.949 1.00 95.38 209 ALA A O 1
ATOM 1599 N N . LEU A 1 210 ? 4.041 8.823 -1.294 1.00 94.75 210 LEU A N 1
ATOM 1600 C CA . LEU A 1 210 ? 2.881 7.939 -1.373 1.00 94.75 210 LEU A CA 1
ATOM 1601 C C . LEU A 1 210 ? 3.331 6.475 -1.387 1.00 94.75 210 LEU A C 1
ATOM 1603 O O . LEU A 1 210 ? 4.304 6.117 -2.051 1.00 94.75 210 LEU A O 1
ATOM 1607 N N . ILE A 1 211 ? 2.626 5.622 -0.644 1.00 94.75 211 ILE A N 1
ATOM 1608 C CA . ILE A 1 211 ? 2.934 4.194 -0.539 1.00 94.75 211 ILE A CA 1
ATOM 1609 C C . ILE A 1 211 ? 2.065 3.428 -1.534 1.00 94.75 211 ILE A C 1
ATOM 1611 O O . ILE A 1 211 ? 0.843 3.351 -1.386 1.00 94.75 211 ILE A O 1
ATOM 1615 N N . VAL A 1 212 ? 2.709 2.839 -2.536 1.00 94.56 212 VAL A N 1
ATOM 1616 C CA . VAL A 1 212 ? 2.074 2.112 -3.637 1.00 94.56 212 VAL A CA 1
ATOM 1617 C C . VAL A 1 212 ? 1.464 0.804 -3.133 1.00 94.56 212 VAL A C 1
ATOM 1619 O O . VAL A 1 212 ? 2.145 -0.018 -2.518 1.00 94.56 212 VAL A O 1
ATOM 1622 N N . ASP A 1 213 ? 0.184 0.581 -3.433 1.00 91.25 213 ASP A N 1
ATOM 1623 C CA . ASP A 1 213 ? -0.450 -0.731 -3.303 1.00 91.25 213 ASP A CA 1
ATOM 1624 C C . ASP A 1 213 ? -0.210 -1.552 -4.575 1.00 91.25 213 ASP A C 1
ATOM 1626 O O . ASP A 1 213 ? -0.979 -1.513 -5.540 1.00 91.25 213 ASP A O 1
ATOM 1630 N N . SER A 1 214 ? 0.864 -2.339 -4.569 1.00 86.62 214 SER A N 1
ATOM 1631 C CA . SER A 1 214 ? 1.214 -3.219 -5.686 1.00 86.62 214 SER A CA 1
ATOM 1632 C C . SER A 1 214 ? 0.136 -4.267 -5.979 1.00 86.62 214 SER A C 1
ATOM 1634 O O . SER A 1 214 ? 0.032 -4.729 -7.115 1.00 86.62 214 SER A O 1
ATOM 1636 N N . ASN A 1 215 ? -0.736 -4.607 -5.020 1.00 83.69 215 ASN A N 1
ATOM 1637 C CA . ASN A 1 215 ? -1.809 -5.565 -5.273 1.00 83.69 215 ASN A CA 1
ATOM 1638 C C . ASN A 1 215 ? -2.858 -5.034 -6.252 1.00 83.69 215 ASN A C 1
ATOM 1640 O O . ASN A 1 215 ? -3.498 -5.839 -6.933 1.00 83.69 215 ASN A O 1
ATOM 1644 N N . ALA A 1 216 ? -3.055 -3.717 -6.311 1.00 84.94 216 ALA A N 1
ATOM 1645 C CA . ALA A 1 216 ? -3.969 -3.082 -7.255 1.00 84.94 216 ALA A CA 1
ATOM 1646 C C . ALA A 1 216 ? -3.402 -3.048 -8.687 1.00 84.94 216 ALA A C 1
ATOM 1648 O O . ALA A 1 216 ? -4.165 -2.953 -9.647 1.00 84.94 216 ALA A O 1
ATOM 1649 N N . LEU A 1 217 ? -2.077 -3.165 -8.828 1.00 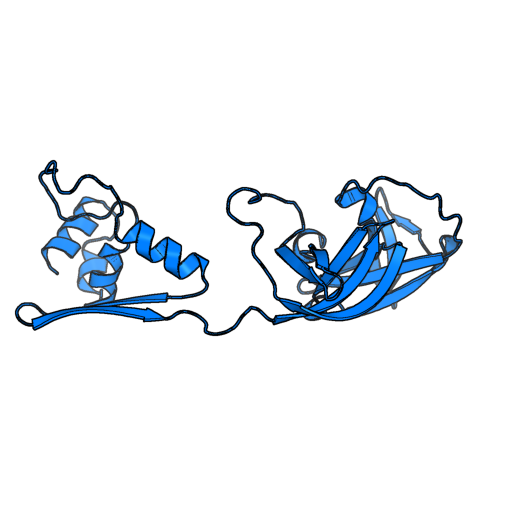84.75 217 LEU A N 1
ATOM 1650 C CA . LEU A 1 217 ? -1.356 -3.068 -10.101 1.00 84.75 217 LEU A CA 1
ATOM 1651 C C . LEU A 1 217 ? -1.105 -4.429 -10.763 1.00 84.75 217 LEU A C 1
ATOM 1653 O O . LEU A 1 217 ? -0.912 -4.501 -11.975 1.00 84.75 217 LEU A O 1
ATOM 1657 N N . VAL A 1 218 ? -1.141 -5.518 -9.991 1.00 81.31 218 VAL A N 1
ATOM 1658 C CA . VAL A 1 218 ? -0.986 -6.882 -10.516 1.00 81.31 218 VAL A CA 1
ATOM 1659 C C . VAL A 1 218 ? -2.336 -7.414 -11.011 1.00 81.31 218 VAL A C 1
ATOM 1661 O O . VAL A 1 218 ? -3.228 -7.702 -10.203 1.00 81.31 218 VAL A O 1
ATOM 1664 N N . LYS A 1 219 ? -2.471 -7.575 -12.335 1.00 63.81 219 LYS A N 1
ATOM 1665 C CA . LYS A 1 219 ? -3.675 -8.111 -13.000 1.00 63.81 219 LYS A CA 1
ATOM 1666 C C . LYS A 1 219 ? -3.736 -9.632 -13.027 1.00 63.81 219 LYS A C 1
ATOM 1668 O O . LYS A 1 219 ? -2.805 -10.319 -13.495 1.00 63.81 219 LYS A O 1
#

Mean predicted aligned error: 13.01 Å

Foldseek 3Di:
DVLLLVQCCVVVVDPPVVSVVDDPFRSVVSQLDPPDDSDPDDDPVVPPPCGSVVVQVVLVVQVKGWTKDQDPPPGIDIDIGGDPDQPKFKWWWFDAAPAIATEGPVFFPDKDKDFPVQWDDDPPFIWHQDVNDIATEDEVCVLQVPDDPDDDPDRMWIWTWGDDPPHIYTYTGDGTPGMDIFGFDAPPPVPPDDQQFPGWTQDPVRDIHTYGNVVSVTD

Secondary structure (DSSP, 8-state):
-HHHHHHHHHTTSS-HHHHHH--HHHHHHGGGSTT----SS--TTSTT---HHHHHHHHHHTT-EEEEEEETTTEEEEEEE---S--EEEEEEEEETTEEEEEEGGGEEEEEEEEGGG-EEETTEEEEEETTEEEEEEEHHHHTT----S----SEEEEEEEEETTEEEEEEESEEEEEEEEE-B---GGGTT-TTEEEEEE-TTS-EEEEE-HHHH--

Solvent-accessible surface area (backbone atoms only — not comparable to full-atom values): 13078 Å² total; per-residue (Å²): 107,69,68,52,52,53,52,34,39,76,68,66,76,42,51,74,73,54,61,72,72,51,50,76,54,61,56,46,52,51,52,44,36,80,92,51,75,89,75,91,71,95,51,89,87,69,74,78,78,78,47,55,24,56,54,46,53,56,38,43,74,63,69,23,48,74,49,59,50,73,46,91,98,75,52,73,48,78,48,76,47,66,64,89,62,76,50,68,45,56,23,39,32,30,30,51,79,96,43,51,34,28,40,48,45,92,37,48,78,51,74,50,74,43,47,61,88,63,52,44,76,58,88,96,40,43,28,35,76,57,93,91,38,83,31,46,50,44,54,48,46,72,75,67,66,53,74,85,83,70,89,76,91,58,66,60,44,33,30,42,32,32,50,51,92,93,44,61,29,31,36,39,44,67,44,78,78,45,79,47,79,39,50,62,35,76,69,52,88,88,53,77,79,52,83,46,50,70,28,29,31,70,46,98,87,67,50,72,27,45,26,46,30,63,67,72,72,54,129

Nearest PDB structures (foldseek):
  2ch4-assembly1_A  TM=5.899E-01  e=1.436E-23  Thermotoga maritima
  3ja6-assembly1_E  TM=5.874E-01  e=1.280E-23  Escherichia coli
  3ur1-assembly1_A  TM=8.401E-01  e=1.746E-18  Thermotoga maritima
  1b3q-assembly1_B  TM=5.987E-01  e=1.490E-20  Thermotoga maritima
  8c5v-assembly1_A  TM=5.610E-01  e=1.985E-20  Escherichia coli

Sequence (219 aa):
REKVKNKAIERGLITPQEAEMMSDQQINDLILTSGFSTTEKVSDVSGRGVGLDVVKNTIESLGGNISIESEEGRGSTFSIQLPLTLSIISVLLVELQKEKYAIPLSSIIETTILKKSEIYKAHDNQVIDFRGSIIPLVDLKEIFEVPTVEETDDDFVSIVIVRKGNKLTGLIVDSFIGQQEVVLKSLGNYMTNVFAISGATILGDGEVALIVDSNALVK

Radius of gyration: 25.2 Å; Cα contacts (8 Å, |Δi|>4): 365; chains: 1; bounding box: 57×40×67 Å